Protein AF-A0AA36HS05-F1 (afdb_monomer)

Secondary structure (DSSP, 8-state):
------------------------SS-TT-EEEEEEE--TTS-EEEEEEEETTEEEETTEEEEEEEE-SSSEEEEE-SS-EEEEEE-TTSSEEEETTS-EEEEEPP-------PPPP---------------TTHHHHHHHHHHHHT-HHHHHHHHHTT--TT-EEESHHHHHHTT---SSS--EEEHHHHHHHTT-HHHHHHHHHTT--TTTTTS----

Radius of gyration: 24.95 Å; Cα contacts (8 Å, |Δi|>4): 269; chains: 1; bounding box: 61×45×96 Å

Organism: NCBI:txid2562239

pLDDT: mean 78.88, std 21.94, range [30.92, 97.94]

Mean predicted aligned error: 17.17 Å

Foldseek 3Di:
DDDDDDDDDDPPDPPPPPPPDPPPDDQLQFAWKFKFDPDPVDTDTAIWGDDDQFIDGPNHTAFGWADPDNFKIWTHHPPDIWIWGADPVSQWIAIPVGMIIGGDDDPPPPPDDDDDDDDDDDDDDDDDDDDPPPPLQVQLLVCLLVVPLVSNLVSVVVPDQQQDWHFCVSLCVSVVHDDPDPTDTAGQLVSCVSSVNVSSNVSSVVSPNDPPPRPDPPDD

Structure (mmCIF, N/CA/C/O backbone):
data_AF-A0AA36HS05-F1
#
_entry.id   AF-A0AA36HS05-F1
#
loop_
_atom_site.group_PDB
_atom_site.id
_atom_site.type_symbol
_atom_site.label_atom_id
_atom_site.label_alt_id
_atom_site.label_comp_id
_atom_site.label_asym_id
_atom_site.label_entity_id
_atom_site.label_seq_id
_atom_site.pdbx_PDB_ins_code
_atom_site.Cartn_x
_atom_site.Cartn_y
_atom_site.Cartn_z
_atom_site.occupancy
_atom_site.B_iso_or_equiv
_atom_site.auth_seq_id
_atom_site.auth_comp_id
_atom_site.auth_asym_id
_atom_site.auth_atom_id
_atom_site.pdbx_PDB_model_num
ATOM 1 N N . ME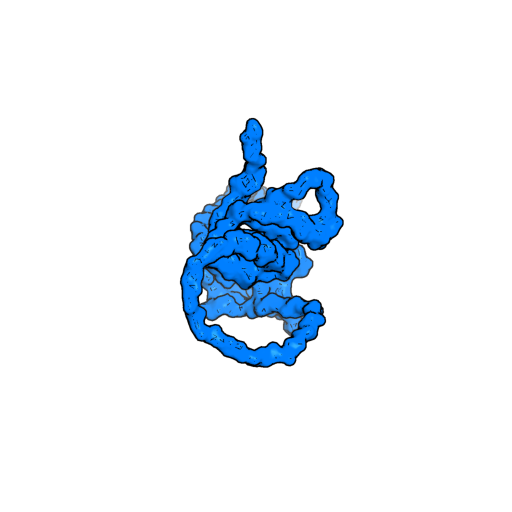T A 1 1 ? 5.712 12.242 -62.036 1.00 44.88 1 MET A N 1
ATOM 2 C CA . MET A 1 1 ? 4.996 12.687 -60.821 1.00 44.88 1 MET A CA 1
ATOM 3 C C . MET A 1 1 ? 5.105 11.574 -59.790 1.00 44.88 1 MET A C 1
ATOM 5 O O . MET A 1 1 ? 4.795 10.449 -60.164 1.00 44.88 1 MET A O 1
ATOM 9 N N . PRO A 1 2 ? 5.603 11.827 -58.569 1.00 46.94 2 PRO A N 1
ATOM 10 C CA . PRO A 1 2 ? 5.677 10.807 -57.524 1.00 46.94 2 PRO A CA 1
ATOM 11 C C . PRO A 1 2 ? 4.296 10.570 -56.894 1.00 46.94 2 PRO A C 1
ATOM 13 O O . PRO A 1 2 ? 3.571 11.522 -56.603 1.00 46.94 2 PRO A O 1
ATOM 16 N N . GLY A 1 3 ? 3.929 9.302 -56.700 1.00 44.25 3 GLY A N 1
ATOM 17 C CA . GLY A 1 3 ? 2.676 8.913 -56.051 1.00 44.25 3 GLY A CA 1
ATOM 18 C C . GLY A 1 3 ? 2.750 9.092 -54.534 1.00 44.25 3 GLY A C 1
ATOM 19 O O . GLY A 1 3 ? 3.654 8.566 -53.889 1.00 44.25 3 GLY A O 1
ATOM 20 N N . ARG A 1 4 ? 1.792 9.831 -53.970 1.00 50.94 4 ARG A N 1
ATOM 21 C CA . ARG A 1 4 ? 1.642 10.040 -52.526 1.00 50.94 4 ARG A CA 1
ATOM 22 C C . ARG A 1 4 ? 0.798 8.907 -51.944 1.00 50.94 4 ARG A C 1
ATOM 24 O O . ARG A 1 4 ? -0.421 8.932 -52.083 1.00 50.94 4 ARG A O 1
ATOM 31 N N . TRP A 1 5 ? 1.434 7.942 -51.287 1.00 47.75 5 TRP A N 1
ATOM 32 C CA . TRP A 1 5 ? 0.719 6.960 -50.473 1.00 47.75 5 TRP A CA 1
ATOM 33 C C . TRP A 1 5 ? 0.286 7.620 -49.163 1.00 47.75 5 TRP A C 1
ATOM 35 O O . TRP A 1 5 ? 1.112 8.167 -48.435 1.00 47.75 5 TRP A O 1
ATOM 45 N N . ILE A 1 6 ? -1.017 7.601 -48.895 1.00 53.03 6 ILE A N 1
ATOM 46 C CA . ILE A 1 6 ? -1.591 7.951 -47.598 1.00 53.03 6 ILE A CA 1
ATOM 47 C C . ILE A 1 6 ? -2.027 6.626 -46.985 1.00 53.03 6 ILE A C 1
ATOM 49 O O . ILE A 1 6 ? -2.975 6.015 -47.472 1.00 53.03 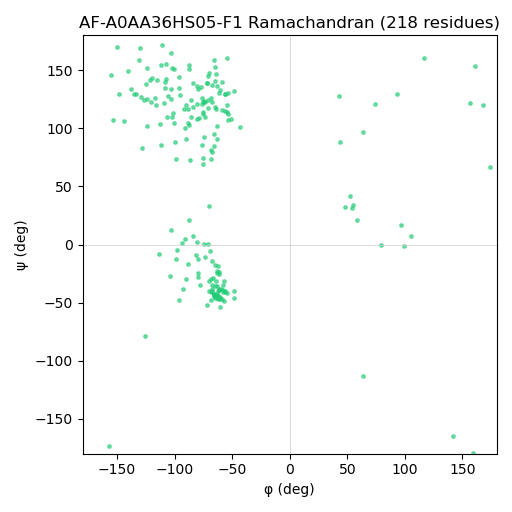6 ILE A O 1
ATOM 53 N N . TYR A 1 7 ? -1.326 6.178 -45.947 1.00 50.94 7 TYR A N 1
ATOM 54 C CA . TYR A 1 7 ? -1.847 5.126 -45.086 1.00 50.94 7 TYR A CA 1
ATOM 55 C C . TYR A 1 7 ? -2.908 5.762 -44.193 1.00 50.94 7 TYR A C 1
ATOM 57 O O . TYR A 1 7 ? -2.601 6.646 -43.395 1.00 50.94 7 TYR A O 1
ATOM 65 N N . ALA A 1 8 ? -4.160 5.353 -44.374 1.00 42.84 8 ALA A N 1
ATOM 66 C CA . ALA A 1 8 ? -5.192 5.584 -43.381 1.00 42.84 8 ALA A CA 1
ATOM 67 C C . ALA A 1 8 ? -5.027 4.503 -42.309 1.00 42.84 8 ALA A C 1
ATOM 69 O O . ALA A 1 8 ? -5.286 3.331 -42.578 1.00 42.84 8 ALA A O 1
ATOM 70 N N . THR A 1 9 ? -4.545 4.883 -41.129 1.00 48.94 9 THR A N 1
ATOM 71 C CA . THR A 1 9 ? -4.649 4.043 -39.935 1.00 48.94 9 THR A CA 1
ATOM 72 C C . THR A 1 9 ? -6.110 4.033 -39.505 1.00 48.94 9 THR A C 1
ATOM 74 O O . THR A 1 9 ? -6.671 5.086 -39.202 1.00 48.94 9 THR A O 1
ATOM 77 N N . ASP A 1 10 ? -6.725 2.856 -39.531 1.00 48.94 10 ASP A N 1
ATOM 78 C CA . ASP A 1 10 ? -8.102 2.651 -39.090 1.00 48.94 10 ASP A CA 1
ATOM 79 C C . ASP A 1 10 ? -8.141 2.640 -37.547 1.00 48.94 10 ASP A C 1
ATOM 81 O O . ASP A 1 10 ? -7.426 1.838 -36.943 1.00 48.94 10 ASP A O 1
ATOM 85 N N . PRO A 1 11 ? -8.890 3.536 -36.875 1.00 53.78 11 PRO A N 1
ATOM 86 C CA . PRO A 1 11 ? -8.907 3.628 -35.416 1.00 53.78 11 PRO A CA 1
ATOM 87 C C . PRO A 1 11 ? -9.947 2.699 -34.758 1.00 53.78 11 PRO A C 1
ATOM 89 O O . PRO A 1 11 ? -10.366 2.963 -33.630 1.00 53.78 11 PRO A O 1
ATOM 92 N N . GLN A 1 12 ? -10.404 1.645 -35.445 1.00 44.72 12 GLN A N 1
ATOM 93 C CA . GLN A 1 12 ? -11.397 0.691 -34.938 1.00 44.72 12 GLN A CA 1
ATOM 94 C C . GLN A 1 12 ? -10.925 -0.764 -35.085 1.00 44.72 12 GLN A C 1
ATOM 96 O O . GLN A 1 12 ? -11.267 -1.416 -36.061 1.00 44.72 12 GLN A O 1
ATOM 101 N N . ASP A 1 13 ? -10.124 -1.239 -34.124 1.00 43.16 13 ASP A N 1
ATOM 102 C CA . ASP A 1 13 ? -10.182 -2.605 -33.550 1.00 43.16 13 ASP A CA 1
ATOM 103 C C . ASP A 1 13 ? -9.012 -2.834 -32.571 1.00 43.16 13 ASP A C 1
ATOM 105 O O . ASP A 1 13 ? -8.115 -3.652 -32.775 1.00 43.16 13 ASP A O 1
ATOM 109 N N . VAL A 1 14 ? -9.039 -2.107 -31.451 1.00 53.09 14 VAL A N 1
ATOM 110 C CA . VAL A 1 14 ? -8.439 -2.595 -30.202 1.00 53.09 14 VAL A CA 1
ATOM 111 C C . VAL A 1 14 ? -9.601 -2.841 -29.252 1.00 53.09 14 VAL A C 1
ATOM 113 O O . VAL A 1 14 ? -9.997 -1.962 -28.488 1.00 53.09 14 VAL A O 1
ATOM 116 N N . GLU A 1 15 ? -10.199 -4.032 -29.342 1.00 45.25 15 GLU A N 1
ATOM 117 C CA . GLU A 1 15 ? -11.118 -4.496 -28.306 1.00 45.25 15 GLU A CA 1
ATOM 118 C C . GLU A 1 15 ? -10.327 -4.641 -27.003 1.00 45.25 15 GLU A C 1
ATOM 120 O O . GLU A 1 15 ? -9.584 -5.604 -26.799 1.00 45.25 15 GLU A O 1
ATOM 125 N N . GLU A 1 16 ? -10.481 -3.654 -26.121 1.00 48.00 16 GLU A N 1
ATOM 126 C CA . GLU A 1 16 ? -9.900 -3.614 -24.783 1.00 48.00 16 GLU A CA 1
ATOM 127 C C . GLU A 1 16 ? -10.570 -4.681 -23.900 1.00 48.00 16 GLU A C 1
ATOM 129 O O . GLU A 1 16 ? -11.414 -4.400 -23.046 1.00 48.00 16 GLU A O 1
ATOM 134 N N . SER A 1 17 ? -10.220 -5.945 -24.161 1.00 45.66 17 SER A N 1
ATOM 135 C CA . SER A 1 17 ? -10.780 -7.137 -23.529 1.00 45.66 17 SER A CA 1
ATOM 136 C C . SER A 1 17 ? -10.362 -7.200 -22.059 1.00 45.66 17 SER A C 1
ATOM 138 O O . SER A 1 17 ? -9.396 -7.856 -21.654 1.00 45.66 17 SER A O 1
ATOM 140 N N . THR A 1 18 ? -11.098 -6.447 -21.248 1.00 42.75 18 THR A N 1
ATOM 141 C CA . THR A 1 18 ? -10.924 -6.291 -19.808 1.00 42.75 18 THR A CA 1
ATOM 142 C C . THR A 1 18 ? -11.447 -7.535 -19.093 1.00 42.75 18 THR A C 1
ATOM 144 O O . THR A 1 18 ? -12.497 -7.543 -18.452 1.00 42.75 18 THR A O 1
ATOM 147 N N . PHE A 1 19 ? -10.672 -8.619 -19.178 1.00 41.59 19 PHE A N 1
ATOM 148 C CA . PHE A 1 19 ? -10.803 -9.764 -18.280 1.00 41.59 19 PHE A CA 1
ATOM 149 C C . PHE A 1 19 ? -10.422 -9.344 -16.855 1.00 41.59 19 PHE A C 1
ATOM 151 O O . PHE A 1 19 ? -9.286 -9.504 -16.412 1.00 41.59 19 PHE A O 1
ATOM 158 N N . VAL A 1 20 ? -11.397 -8.791 -16.132 1.00 42.22 20 VAL A N 1
ATOM 159 C CA . VAL A 1 20 ? -11.288 -8.503 -14.701 1.00 42.22 20 VAL A CA 1
ATOM 160 C C . VAL A 1 20 ? -11.389 -9.825 -13.941 1.00 42.22 20 VAL A C 1
ATOM 162 O O . VAL A 1 20 ? -12.480 -10.301 -13.624 1.00 42.22 20 VAL A O 1
ATOM 165 N N . LEU A 1 21 ? -10.240 -10.444 -13.669 1.00 45.69 21 LEU A N 1
ATOM 166 C CA . LEU A 1 21 ? -10.170 -11.570 -12.741 1.00 45.69 21 LEU A CA 1
ATOM 167 C C . LEU A 1 21 ? -10.528 -11.091 -11.320 1.00 45.69 21 LEU A C 1
ATOM 169 O O . LEU A 1 21 ? -10.137 -9.988 -10.928 1.00 45.69 21 LEU A O 1
ATOM 173 N N . PRO A 1 22 ? -11.273 -11.889 -10.532 1.00 44.56 22 PRO A N 1
ATOM 174 C CA . PRO A 1 22 ? -11.610 -11.522 -9.163 1.00 44.56 22 PRO A CA 1
ATOM 175 C C . PRO A 1 22 ? -10.338 -11.418 -8.315 1.00 44.56 22 PRO A C 1
ATOM 177 O O . PRO A 1 22 ? -9.470 -12.287 -8.385 1.00 44.56 22 PRO A O 1
ATOM 180 N N . ALA A 1 23 ? -10.252 -10.366 -7.496 1.00 44.66 23 ALA A N 1
ATOM 181 C CA . ALA A 1 23 ? -9.111 -10.073 -6.632 1.00 44.66 23 ALA A CA 1
ATOM 182 C C . ALA A 1 23 ? -8.967 -11.112 -5.501 1.00 44.66 23 ALA A C 1
ATOM 184 O O . ALA A 1 23 ? -9.386 -10.895 -4.364 1.00 44.66 23 ALA A O 1
ATOM 185 N N . ALA A 1 24 ? -8.388 -12.264 -5.830 1.00 41.22 24 ALA A N 1
ATOM 186 C CA . ALA A 1 24 ? -8.064 -13.315 -4.886 1.00 41.22 24 ALA A CA 1
ATOM 187 C C . ALA A 1 24 ? -6.665 -13.082 -4.296 1.00 41.22 24 ALA A C 1
ATOM 189 O O . ALA A 1 24 ? -5.672 -13.173 -5.008 1.00 41.22 24 ALA A O 1
ATOM 190 N N . SER A 1 25 ? -6.623 -12.861 -2.979 1.00 42.81 25 SER A N 1
ATOM 191 C CA . SER A 1 25 ? -5.450 -13.059 -2.113 1.00 42.81 25 SER A CA 1
ATOM 192 C C . SER A 1 25 ? -4.218 -12.178 -2.382 1.00 42.81 25 SER A C 1
ATOM 194 O O . SER A 1 25 ? -3.358 -12.542 -3.170 1.00 42.81 25 SER A O 1
ATOM 196 N N . GLY A 1 26 ? -4.094 -11.079 -1.620 1.00 51.34 26 GLY A N 1
ATOM 197 C CA . GLY A 1 26 ? -2.825 -10.402 -1.283 1.00 51.34 26 GLY A CA 1
ATOM 198 C C . GLY A 1 26 ? -1.813 -10.223 -2.421 1.00 51.34 26 GLY A C 1
ATOM 199 O O . GLY A 1 26 ? -0.926 -11.054 -2.579 1.00 51.34 26 GLY A O 1
ATOM 200 N N . LEU A 1 27 ? -1.928 -9.112 -3.157 1.00 57.66 27 LEU A N 1
ATOM 201 C CA . LEU A 1 27 ? -1.130 -8.754 -4.341 1.00 57.66 27 LEU A CA 1
ATOM 202 C C . LEU A 1 27 ? 0.378 -9.045 -4.172 1.00 57.66 27 LEU A C 1
ATOM 204 O O . LEU A 1 27 ? 1.111 -8.268 -3.564 1.00 57.66 27 LEU A O 1
ATOM 208 N N . THR A 1 28 ? 0.848 -10.152 -4.757 1.00 83.88 28 THR A N 1
ATOM 209 C CA . THR A 1 28 ? 2.225 -10.673 -4.620 1.00 83.88 28 THR A CA 1
ATOM 210 C C . THR A 1 28 ? 3.303 -9.742 -5.179 1.00 83.88 28 THR A C 1
ATOM 212 O O . THR A 1 28 ? 4.459 -9.803 -4.754 1.00 83.88 28 THR A O 1
ATOM 215 N N . PHE A 1 29 ? 2.923 -8.857 -6.101 1.00 93.06 29 PHE A N 1
ATOM 216 C CA . PHE A 1 29 ? 3.802 -7.885 -6.747 1.00 93.06 29 PHE A CA 1
ATOM 217 C C . PHE A 1 29 ? 3.913 -6.551 -5.987 1.00 93.06 29 PHE A C 1
ATOM 219 O O . PHE A 1 29 ? 4.867 -5.813 -6.217 1.00 93.06 29 PHE A O 1
ATOM 226 N N . ASP A 1 30 ? 3.005 -6.233 -5.056 1.00 93.94 30 ASP A N 1
ATOM 227 C CA . ASP A 1 30 ? 3.022 -4.941 -4.352 1.00 93.94 30 ASP A CA 1
ATOM 228 C C . ASP A 1 30 ? 4.247 -4.812 -3.430 1.00 93.94 30 ASP A C 1
ATOM 230 O O . ASP A 1 30 ? 4.615 -5.747 -2.707 1.00 93.94 30 ASP A O 1
ATOM 234 N N . GLY A 1 31 ? 4.885 -3.638 -3.431 1.00 94.00 31 GLY A N 1
ATOM 235 C CA . GLY A 1 31 ? 6.037 -3.334 -2.578 1.00 94.00 31 GLY A CA 1
ATOM 236 C C . GLY A 1 31 ? 7.119 -2.489 -3.246 1.00 94.00 31 GLY A C 1
ATOM 237 O O . GLY A 1 31 ? 6.898 -1.868 -4.284 1.00 94.00 31 GLY A O 1
ATOM 238 N N . PHE A 1 32 ? 8.291 -2.469 -2.610 1.00 94.62 32 PHE A N 1
ATOM 239 C CA . PHE A 1 32 ? 9.489 -1.771 -3.070 1.00 94.62 32 PHE A CA 1
ATOM 240 C C . PHE A 1 32 ? 10.398 -2.749 -3.811 1.00 94.62 32 PHE A C 1
ATOM 242 O O . PHE A 1 32 ? 10.628 -3.867 -3.342 1.00 94.62 32 PHE A O 1
ATOM 249 N N . TRP A 1 33 ? 10.914 -2.317 -4.956 1.00 95.94 33 TRP A N 1
ATOM 250 C CA . TRP A 1 33 ? 11.729 -3.129 -5.849 1.00 95.94 33 TRP A CA 1
ATOM 251 C C . TRP A 1 33 ? 12.942 -2.324 -6.307 1.00 95.94 33 TRP A C 1
ATOM 253 O O . TRP A 1 33 ? 12.802 -1.188 -6.747 1.00 95.94 33 TRP A O 1
ATOM 263 N N . GLU A 1 34 ? 14.134 -2.896 -6.193 1.00 95.00 34 GLU A N 1
ATOM 264 C CA . GLU A 1 34 ? 15.364 -2.358 -6.765 1.00 95.00 34 GLU A CA 1
ATOM 265 C C . GLU A 1 34 ? 15.511 -2.899 -8.189 1.00 95.00 34 GLU A C 1
ATOM 267 O O . GLU A 1 34 ? 15.806 -4.077 -8.391 1.00 95.00 34 GLU A O 1
ATOM 272 N N . ALA A 1 35 ? 15.232 -2.043 -9.169 1.00 92.81 35 ALA A N 1
ATOM 273 C CA . ALA A 1 35 ? 15.345 -2.329 -10.589 1.00 92.81 35 ALA A CA 1
ATOM 274 C C . ALA A 1 35 ? 16.803 -2.192 -11.044 1.00 92.81 35 ALA A C 1
ATOM 276 O O . ALA A 1 35 ? 17.414 -1.126 -10.915 1.00 92.81 35 ALA A O 1
ATOM 277 N N . THR A 1 36 ? 17.353 -3.279 -11.585 1.00 86.94 36 THR A N 1
ATOM 278 C CA . THR A 1 36 ? 18.746 -3.365 -12.038 1.00 86.94 36 THR A CA 1
ATOM 279 C C . THR A 1 36 ? 18.885 -2.869 -13.477 1.00 86.94 36 THR A C 1
ATOM 281 O O . THR A 1 36 ? 19.117 -3.667 -14.378 1.00 86.94 36 THR A O 1
ATOM 284 N N . MET A 1 37 ? 18.782 -1.558 -13.704 1.00 71.81 37 MET A N 1
ATOM 285 C CA . MET A 1 37 ? 19.001 -1.007 -15.047 1.00 71.81 37 MET A CA 1
ATOM 286 C C . MET A 1 37 ? 20.476 -1.135 -15.455 1.00 71.81 37 MET A C 1
ATOM 288 O O . MET A 1 37 ? 21.383 -0.660 -14.761 1.00 71.81 37 MET A O 1
ATOM 292 N N . ALA A 1 38 ? 20.729 -1.750 -16.611 1.00 58.09 38 ALA A N 1
ATOM 293 C CA . ALA A 1 38 ? 22.069 -1.930 -17.168 1.00 58.09 38 ALA A CA 1
ATOM 294 C C . ALA A 1 38 ? 22.641 -0.630 -17.783 1.00 58.09 38 ALA A C 1
ATOM 296 O O . ALA A 1 38 ? 22.813 -0.505 -18.997 1.00 58.09 38 ALA A O 1
ATOM 297 N N . THR A 1 39 ? 22.966 0.358 -16.946 1.00 58.59 39 THR A N 1
ATOM 298 C CA . THR A 1 39 ? 23.618 1.605 -17.377 1.00 58.59 39 THR A CA 1
ATOM 299 C C . THR A 1 39 ? 25.085 1.399 -17.774 1.00 58.59 39 THR A C 1
ATOM 301 O O . THR A 1 39 ? 25.844 0.699 -17.103 1.00 58.59 39 THR A O 1
ATOM 304 N N . ALA A 1 40 ? 25.507 2.054 -18.863 1.00 57.97 40 ALA A N 1
ATOM 305 C CA . ALA A 1 40 ? 26.822 1.860 -19.491 1.00 57.97 40 ALA A CA 1
ATOM 306 C C . ALA A 1 40 ? 28.033 2.191 -18.589 1.00 57.97 40 ALA A C 1
ATOM 308 O O . ALA A 1 40 ? 29.119 1.656 -18.809 1.00 57.97 40 ALA A O 1
ATOM 309 N N . ASP A 1 41 ? 27.838 3.035 -17.572 1.00 61.62 41 ASP A N 1
ATOM 310 C CA . ASP A 1 41 ? 28.878 3.472 -16.629 1.00 61.62 41 ASP A CA 1
ATOM 311 C C . ASP A 1 41 ? 28.982 2.582 -15.369 1.00 61.62 41 ASP A C 1
ATOM 313 O O . ASP A 1 41 ? 29.761 2.867 -14.458 1.00 61.62 41 ASP A O 1
ATOM 317 N N . GLY A 1 42 ? 28.212 1.489 -15.315 1.00 56.94 42 GLY A N 1
ATOM 318 C CA . GLY A 1 42 ? 28.078 0.604 -14.157 1.00 56.94 42 GLY A CA 1
ATOM 319 C C . GLY A 1 42 ? 26.652 0.589 -13.609 1.00 56.94 42 GLY A C 1
ATOM 320 O O . GLY A 1 42 ? 25.852 1.480 -13.888 1.00 56.94 42 GLY A O 1
ATOM 321 N N . THR A 1 43 ? 26.322 -0.450 -12.844 1.00 60.62 43 THR A N 1
ATOM 322 C CA . THR A 1 43 ? 24.958 -0.728 -12.380 1.00 60.62 43 THR A CA 1
ATOM 323 C C . THR A 1 43 ? 24.515 0.244 -11.283 1.00 60.62 43 THR A C 1
ATOM 325 O O . THR A 1 43 ? 24.983 0.155 -10.147 1.00 60.62 43 THR A O 1
ATOM 328 N N . CYS A 1 44 ? 23.576 1.136 -11.597 1.00 68.62 44 CYS A N 1
ATOM 329 C CA . CYS A 1 44 ? 22.824 1.892 -10.596 1.00 68.62 44 CYS A CA 1
ATOM 330 C C . CYS A 1 44 ? 21.449 1.245 -10.404 1.00 68.62 44 CYS A C 1
ATOM 332 O O . CYS A 1 44 ? 20.563 1.420 -11.236 1.00 68.62 44 CYS A O 1
ATOM 334 N N . GLY A 1 45 ? 21.266 0.528 -9.292 1.00 81.31 45 GLY A N 1
ATOM 335 C CA . GLY A 1 45 ? 19.939 0.093 -8.860 1.00 81.31 45 GLY A CA 1
ATOM 336 C C . GLY A 1 45 ? 19.053 1.307 -8.577 1.00 81.31 45 GLY A C 1
ATOM 337 O O . GLY A 1 45 ? 19.472 2.235 -7.878 1.00 81.31 45 GLY A O 1
ATOM 338 N N . THR A 1 46 ? 17.838 1.326 -9.126 1.00 90.88 46 THR A N 1
ATOM 339 C CA . THR A 1 46 ? 16.842 2.363 -8.820 1.00 90.88 46 THR A CA 1
ATOM 340 C C . THR A 1 46 ? 15.633 1.761 -8.120 1.00 90.88 46 THR A C 1
ATOM 342 O O . THR A 1 46 ? 15.222 0.648 -8.435 1.00 90.88 46 THR A O 1
ATOM 345 N N . VAL A 1 47 ? 15.063 2.468 -7.142 1.00 93.12 47 VAL A N 1
ATOM 346 C CA . VAL A 1 47 ? 13.930 1.948 -6.366 1.00 93.12 47 VAL A CA 1
ATOM 347 C C . VAL A 1 47 ? 12.619 2.370 -7.018 1.00 93.12 47 VAL A C 1
ATOM 349 O O . VAL A 1 47 ? 12.292 3.557 -7.072 1.00 93.12 47 VAL A O 1
ATOM 352 N N . VAL A 1 48 ? 11.851 1.383 -7.467 1.00 95.19 48 VAL A N 1
ATOM 353 C CA . VAL A 1 48 ? 10.478 1.532 -7.956 1.00 95.19 48 VAL A CA 1
ATOM 354 C C . VAL A 1 48 ? 9.488 0.958 -6.942 1.00 95.19 48 VAL A C 1
ATOM 356 O O . VAL A 1 48 ? 9.824 0.098 -6.123 1.00 95.19 48 VAL A O 1
ATOM 359 N N . ILE A 1 49 ? 8.252 1.452 -6.971 1.00 95.31 49 ILE A N 1
ATOM 360 C CA . ILE A 1 49 ? 7.178 1.017 -6.073 1.00 95.31 49 ILE A CA 1
ATOM 361 C C . ILE A 1 49 ? 6.032 0.473 -6.918 1.00 95.31 49 ILE A C 1
ATOM 363 O O . ILE A 1 49 ? 5.481 1.190 -7.751 1.00 95.31 49 ILE A O 1
ATOM 367 N N . ILE A 1 50 ? 5.643 -0.775 -6.675 1.00 96.00 50 ILE A N 1
ATOM 368 C CA . ILE A 1 50 ? 4.441 -1.374 -7.258 1.00 96.00 50 ILE A CA 1
ATOM 369 C C . ILE A 1 50 ? 3.300 -1.230 -6.250 1.00 96.00 50 ILE A C 1
ATOM 371 O O . ILE A 1 50 ? 3.450 -1.592 -5.080 1.00 96.00 50 ILE A O 1
ATOM 375 N N . SER A 1 51 ? 2.166 -0.689 -6.700 1.00 93.44 51 SER A N 1
ATOM 376 C CA . SER A 1 51 ? 0.940 -0.610 -5.905 1.00 93.44 51 SER A CA 1
ATOM 377 C C . SER A 1 51 ? -0.293 -0.812 -6.790 1.00 93.44 51 SER A C 1
ATOM 379 O O . SER A 1 51 ? -0.677 0.056 -7.586 1.00 93.44 51 SER A O 1
ATOM 381 N N . GLY A 1 52 ? -0.912 -1.986 -6.662 1.00 91.50 52 GLY A N 1
ATOM 382 C CA . GLY A 1 52 ? -2.040 -2.419 -7.474 1.00 91.50 52 GLY A CA 1
ATOM 383 C C . GLY A 1 52 ? -1.660 -2.563 -8.947 1.00 91.50 52 GLY A C 1
ATOM 384 O O . GLY A 1 52 ? -0.891 -3.437 -9.328 1.00 91.50 52 GLY A O 1
ATOM 385 N N . GLN A 1 53 ? -2.232 -1.700 -9.789 1.00 94.81 53 GLN A N 1
ATOM 386 C CA . GLN A 1 53 ? -2.005 -1.682 -11.241 1.00 94.81 53 GLN A CA 1
ATOM 387 C C . GLN A 1 53 ? -1.054 -0.561 -11.693 1.0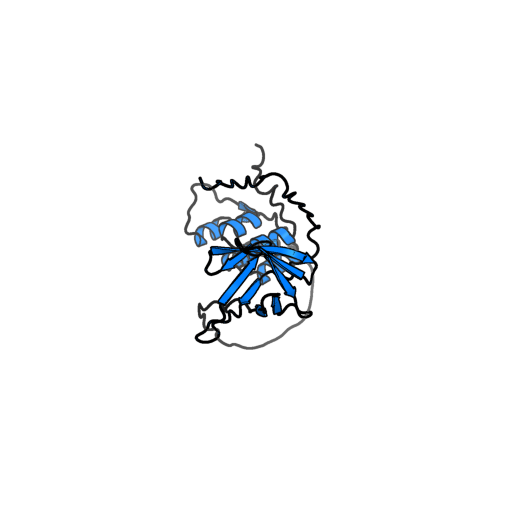0 94.81 53 GLN A C 1
ATOM 389 O O . GLN A 1 53 ? -0.989 -0.248 -12.881 1.00 94.81 53 GLN A O 1
ATOM 394 N N . ASN A 1 54 ? -0.343 0.088 -10.765 1.00 95.88 54 ASN A N 1
ATOM 395 C CA . ASN A 1 54 ? 0.538 1.216 -11.066 1.00 95.88 54 ASN A CA 1
ATOM 396 C C . ASN A 1 54 ? 1.953 0.956 -10.554 1.00 95.88 54 ASN A C 1
ATOM 398 O O . ASN A 1 54 ? 2.136 0.501 -9.422 1.00 95.88 54 ASN A O 1
ATOM 402 N N . VAL A 1 55 ? 2.938 1.324 -11.371 1.00 96.25 55 VAL A N 1
ATOM 403 C CA . VAL A 1 55 ? 4.352 1.363 -10.990 1.00 96.25 55 VAL A CA 1
ATOM 404 C C . VAL A 1 55 ? 4.782 2.820 -10.869 1.00 96.25 55 VAL A C 1
ATOM 406 O O . VAL A 1 55 ? 4.454 3.644 -11.726 1.00 96.25 55 VAL A O 1
ATOM 409 N N . TRP A 1 56 ? 5.502 3.139 -9.799 1.00 95.62 56 TRP A N 1
ATOM 410 C CA . TRP A 1 56 ? 5.932 4.489 -9.449 1.00 95.62 56 TRP A CA 1
ATOM 411 C C . TRP A 1 56 ? 7.453 4.568 -9.352 1.00 95.62 56 TRP A C 1
ATOM 413 O O . TRP A 1 56 ? 8.093 3.669 -8.807 1.00 95.62 56 TRP A O 1
ATOM 423 N N . HIS A 1 57 ? 8.012 5.679 -9.820 1.00 94.00 57 HIS A N 1
ATOM 424 C CA . HIS A 1 57 ? 9.434 6.010 -9.749 1.00 94.00 57 HIS A CA 1
ATOM 425 C C . HIS A 1 57 ? 9.569 7.490 -9.378 1.00 94.00 57 HIS A C 1
ATOM 427 O O . HIS A 1 57 ? 8.814 8.322 -9.877 1.00 94.00 57 HIS A O 1
ATOM 433 N N . GLU A 1 58 ? 10.441 7.812 -8.418 1.00 90.69 58 GLU A N 1
ATOM 434 C CA . GLU A 1 58 ? 10.659 9.185 -7.909 1.00 90.69 58 GLU A CA 1
ATOM 435 C C . GLU A 1 58 ? 9.367 9.970 -7.556 1.00 90.69 58 GLU A C 1
ATOM 437 O O . GLU A 1 58 ? 9.284 11.190 -7.681 1.00 90.69 58 GLU A O 1
ATOM 442 N N . GLY A 1 59 ? 8.326 9.264 -7.093 1.00 87.62 59 GLY A N 1
ATOM 443 C CA . GLY A 1 59 ? 7.027 9.849 -6.730 1.00 87.62 59 GLY A CA 1
ATOM 444 C C . GLY A 1 59 ? 6.090 10.156 -7.908 1.00 87.62 59 GLY A C 1
ATOM 445 O O . GLY A 1 59 ? 4.967 10.602 -7.683 1.00 87.62 59 GLY A O 1
ATOM 446 N N . SER A 1 60 ? 6.509 9.878 -9.143 1.00 92.12 60 SER A N 1
ATOM 447 C CA . SER A 1 60 ? 5.680 9.959 -10.351 1.00 92.12 60 SER A CA 1
ATOM 448 C C . SER A 1 60 ? 5.232 8.566 -10.798 1.00 92.12 60 SER A C 1
ATOM 450 O O . SER A 1 60 ? 5.906 7.568 -10.537 1.00 92.12 60 SER A O 1
ATOM 452 N N . ARG A 1 61 ? 4.080 8.468 -11.474 1.00 93.62 61 ARG A N 1
ATOM 453 C CA . ARG A 1 61 ? 3.663 7.212 -12.113 1.00 93.62 61 ARG A CA 1
ATOM 454 C C . ARG A 1 61 ? 4.563 6.972 -13.324 1.00 93.62 61 ARG A C 1
ATOM 456 O O . ARG A 1 61 ? 4.633 7.829 -14.198 1.00 93.62 61 ARG A O 1
ATOM 463 N N . PHE A 1 62 ? 5.214 5.817 -13.351 1.00 92.50 62 PHE A N 1
ATOM 464 C CA . PHE A 1 62 ? 6.137 5.393 -14.401 1.00 92.50 62 PHE A CA 1
ATOM 465 C C . PHE A 1 62 ? 5.443 4.508 -15.444 1.00 92.50 62 PHE A C 1
ATOM 467 O O . PHE A 1 62 ? 5.564 4.759 -16.635 1.00 92.50 62 PHE A O 1
ATOM 474 N N . ALA A 1 63 ? 4.675 3.508 -14.999 1.00 96.56 63 ALA A N 1
ATOM 475 C CA . ALA A 1 63 ? 4.055 2.519 -15.882 1.00 96.56 63 ALA A CA 1
ATOM 476 C C . ALA A 1 63 ? 2.726 1.983 -15.319 1.00 96.56 63 ALA A C 1
ATOM 478 O O . ALA A 1 63 ? 2.354 2.236 -14.163 1.00 96.56 63 ALA A O 1
ATOM 479 N N . GLY A 1 64 ? 1.985 1.242 -16.144 1.00 96.62 64 GLY A N 1
ATOM 480 C CA . GLY A 1 64 ? 0.926 0.338 -15.691 1.00 96.62 64 GLY A CA 1
ATOM 481 C C . GLY A 1 64 ? 1.476 -1.052 -15.355 1.00 96.62 64 GLY A C 1
ATOM 482 O O . GLY A 1 64 ? 2.492 -1.466 -15.903 1.00 96.62 64 GLY A O 1
ATOM 483 N N . LEU A 1 65 ? 0.791 -1.792 -14.483 1.00 96.81 65 LEU A N 1
ATOM 484 C CA . LEU A 1 65 ? 1.066 -3.208 -14.234 1.00 96.81 65 LEU A CA 1
ATOM 485 C C . LEU A 1 65 ? -0.208 -4.039 -14.404 1.00 96.81 65 LEU A C 1
ATOM 487 O O . LEU A 1 65 ? -1.217 -3.806 -13.735 1.00 96.81 65 LEU A O 1
ATOM 491 N N . LYS A 1 66 ? -0.146 -5.051 -15.270 1.00 95.75 66 LYS A N 1
ATOM 492 C CA . LYS A 1 66 ? -1.222 -6.017 -15.499 1.00 95.75 66 LYS A CA 1
ATOM 493 C C . LYS A 1 66 ? -0.793 -7.395 -15.009 1.00 95.75 66 LYS A C 1
ATOM 495 O O . LYS A 1 66 ? -0.013 -8.087 -15.657 1.00 95.75 66 LYS A O 1
ATOM 500 N N . VAL A 1 67 ? -1.315 -7.804 -13.858 1.00 94.62 67 VAL A N 1
ATOM 501 C CA . VAL A 1 67 ? -1.104 -9.153 -13.314 1.00 94.62 67 VAL A CA 1
ATOM 502 C C . VAL A 1 67 ? -1.929 -10.154 -14.131 1.00 94.62 67 VAL A C 1
ATOM 504 O O . VAL A 1 67 ? -3.143 -9.996 -14.255 1.00 94.62 67 VAL A O 1
ATOM 507 N N . LEU A 1 68 ? -1.275 -11.165 -14.710 1.00 94.31 68 LEU A N 1
ATOM 508 C CA . LEU A 1 68 ? -1.926 -12.221 -15.498 1.00 94.31 68 LEU A CA 1
ATOM 509 C C . LEU A 1 68 ? -2.273 -13.436 -14.630 1.00 94.31 68 LEU A C 1
ATOM 511 O O . LEU A 1 68 ? -3.312 -14.064 -14.821 1.00 94.31 68 LEU A O 1
ATOM 515 N N . ASN A 1 69 ? -1.390 -13.776 -13.690 1.00 92.31 69 ASN A N 1
ATOM 516 C CA . ASN A 1 69 ? -1.559 -14.832 -12.694 1.00 92.31 69 ASN A CA 1
ATOM 517 C C . ASN A 1 69 ? -0.632 -14.547 -11.486 1.00 92.31 69 ASN A C 1
ATOM 519 O O . ASN A 1 69 ? -0.001 -13.496 -11.429 1.00 92.31 69 ASN A O 1
ATOM 523 N N . VAL A 1 70 ? -0.542 -15.466 -10.519 1.00 91.50 70 VAL A N 1
ATOM 524 C CA . VAL A 1 70 ? 0.252 -15.286 -9.282 1.00 91.50 70 VAL A CA 1
ATOM 525 C C . VAL A 1 70 ? 1.768 -15.132 -9.494 1.00 91.50 70 VAL A C 1
ATOM 527 O O . VAL A 1 70 ? 2.423 -14.516 -8.657 1.00 91.50 70 VAL A O 1
ATOM 530 N N . GLU A 1 71 ? 2.300 -15.652 -10.602 1.00 94.75 71 GLU A N 1
ATOM 531 C CA . GLU A 1 71 ? 3.726 -15.696 -10.958 1.00 94.75 71 GLU A CA 1
ATOM 532 C C . GLU A 1 71 ? 4.068 -14.834 -12.190 1.00 94.75 71 GLU A C 1
ATOM 534 O O . GLU A 1 71 ? 5.238 -14.673 -12.518 1.00 94.75 71 GLU A O 1
ATOM 539 N N . THR A 1 72 ? 3.086 -14.276 -12.908 1.00 95.81 72 THR A N 1
ATOM 540 C CA . THR A 1 72 ? 3.321 -13.541 -14.167 1.00 95.81 72 THR A CA 1
ATOM 541 C C . THR A 1 72 ? 2.576 -12.212 -14.218 1.00 95.81 72 THR A C 1
ATOM 543 O O . THR A 1 72 ? 1.351 -12.159 -14.059 1.00 95.81 72 THR A O 1
ATOM 546 N N . CYS A 1 73 ? 3.299 -11.146 -14.551 1.00 96.94 73 CYS A N 1
ATOM 547 C CA . CYS A 1 73 ? 2.769 -9.805 -14.785 1.00 96.94 73 CYS A CA 1
ATOM 548 C C . CYS A 1 73 ? 3.275 -9.226 -16.119 1.00 96.94 73 CYS A C 1
ATOM 550 O O . CYS A 1 73 ? 4.154 -9.791 -16.766 1.00 96.94 73 CYS A O 1
ATOM 552 N N . VAL A 1 74 ? 2.691 -8.111 -16.552 1.00 97.69 74 VAL A N 1
ATOM 553 C CA . VAL A 1 74 ? 3.145 -7.313 -17.700 1.00 97.69 74 VAL A CA 1
ATOM 554 C C . VAL A 1 74 ? 3.260 -5.860 -17.258 1.00 97.69 74 VAL A C 1
ATOM 556 O O . VAL A 1 74 ? 2.305 -5.312 -16.699 1.00 97.69 74 VAL A O 1
ATOM 559 N N . LEU A 1 75 ? 4.423 -5.263 -17.495 1.00 97.25 75 LEU A N 1
ATOM 560 C CA . LEU A 1 75 ? 4.695 -3.841 -17.357 1.00 97.25 75 LEU A CA 1
ATOM 561 C C . LEU A 1 75 ? 4.262 -3.153 -18.652 1.00 97.25 75 LEU A C 1
ATOM 563 O O . LEU A 1 75 ? 4.776 -3.478 -19.717 1.00 97.25 75 LEU A O 1
ATOM 567 N N . ILE A 1 76 ? 3.300 -2.241 -18.547 1.00 97.25 76 ILE A N 1
ATOM 568 C CA . ILE A 1 76 ? 2.717 -1.515 -19.679 1.00 97.25 76 ILE A CA 1
ATOM 569 C C . ILE A 1 76 ? 3.331 -0.118 -19.697 1.00 97.25 76 ILE A C 1
ATOM 571 O O . ILE A 1 76 ? 3.043 0.691 -18.803 1.00 97.25 76 ILE A O 1
ATOM 575 N N . MET A 1 77 ? 4.177 0.147 -20.691 1.00 95.06 77 MET A N 1
ATOM 576 C CA . MET A 1 77 ? 4.791 1.451 -20.961 1.00 95.06 77 MET A CA 1
ATOM 577 C C . MET A 1 77 ? 4.220 2.039 -22.262 1.00 95.06 77 MET A C 1
ATOM 579 O O . MET A 1 77 ? 3.474 1.370 -22.973 1.00 95.06 77 MET A O 1
ATOM 583 N N . ASP A 1 78 ? 4.543 3.295 -22.580 1.00 92.56 78 ASP A N 1
ATOM 584 C CA . ASP A 1 78 ? 3.980 3.968 -23.764 1.00 92.56 78 ASP A CA 1
ATOM 585 C C . ASP A 1 78 ? 4.480 3.372 -25.100 1.00 92.56 78 ASP A C 1
ATOM 587 O O . ASP A 1 78 ? 3.752 3.405 -26.093 1.00 92.56 78 ASP A O 1
ATOM 591 N N . ASP A 1 79 ? 5.701 2.818 -25.121 1.00 93.44 79 ASP A N 1
ATOM 592 C CA . ASP A 1 79 ? 6.355 2.284 -26.328 1.00 93.44 79 ASP A CA 1
ATOM 593 C C . ASP A 1 79 ? 6.365 0.738 -26.411 1.00 93.44 79 ASP A C 1
ATOM 595 O O . ASP A 1 79 ? 6.413 0.192 -27.515 1.00 93.44 79 ASP A O 1
ATOM 599 N N . GLU A 1 80 ? 6.333 0.021 -25.277 1.00 95.19 80 GLU A N 1
ATOM 600 C CA . GLU A 1 80 ? 6.474 -1.445 -25.219 1.00 95.19 80 GLU A CA 1
ATOM 601 C C . GLU A 1 80 ? 5.816 -2.070 -23.968 1.00 95.19 80 GLU A C 1
ATOM 603 O O . GLU A 1 80 ? 5.837 -1.494 -22.877 1.00 95.19 80 GLU A O 1
ATOM 608 N N . ASP A 1 81 ? 5.267 -3.279 -24.131 1.00 96.81 81 ASP A N 1
ATOM 609 C CA . ASP A 1 81 ? 4.745 -4.133 -23.056 1.00 96.81 81 ASP A CA 1
ATOM 610 C C . ASP A 1 81 ? 5.777 -5.228 -22.728 1.00 96.81 81 ASP A C 1
ATOM 612 O O . ASP A 1 81 ? 5.986 -6.139 -23.532 1.00 96.81 81 ASP A O 1
ATOM 616 N N . VAL A 1 82 ? 6.379 -5.197 -21.534 1.00 97.31 82 VAL A N 1
ATOM 617 C CA . VAL A 1 82 ? 7.397 -6.181 -21.111 1.00 97.31 82 VAL A CA 1
ATOM 618 C C . VAL A 1 82 ? 6.801 -7.147 -20.087 1.00 97.31 82 VAL A C 1
ATOM 620 O O . VAL A 1 82 ? 6.221 -6.732 -19.082 1.00 97.31 82 VAL A O 1
ATOM 623 N N . ARG A 1 83 ? 6.920 -8.462 -20.311 1.00 97.94 83 ARG A N 1
ATOM 624 C CA . ARG A 1 83 ? 6.445 -9.474 -19.351 1.00 97.94 83 ARG A CA 1
ATOM 625 C C . ARG A 1 83 ? 7.491 -9.735 -18.266 1.00 97.94 83 ARG A C 1
ATOM 627 O O . ARG A 1 83 ? 8.676 -9.850 -18.563 1.00 97.94 83 ARG A O 1
ATOM 634 N N . GLY A 1 84 ? 7.022 -9.865 -17.027 1.00 97.50 84 GLY A N 1
ATOM 635 C CA . GLY A 1 84 ? 7.821 -10.198 -15.852 1.00 97.50 84 GLY A CA 1
ATOM 636 C C . GLY A 1 84 ? 7.365 -11.499 -15.197 1.00 97.50 84 GLY A C 1
ATOM 637 O O . GLY A 1 84 ? 6.164 -11.792 -15.126 1.00 97.50 84 GLY A O 1
ATOM 638 N N . TYR A 1 85 ? 8.331 -12.263 -14.696 1.00 97.25 85 TYR A N 1
ATOM 639 C CA . TYR A 1 85 ? 8.140 -13.538 -14.010 1.00 97.25 85 TYR A CA 1
ATOM 640 C C . TYR A 1 85 ? 8.615 -13.420 -12.559 1.00 97.25 85 TYR A C 1
ATOM 642 O O . TYR A 1 85 ? 9.775 -13.106 -12.300 1.00 97.25 85 TYR A O 1
ATOM 650 N N . LEU A 1 86 ? 7.712 -13.652 -11.608 1.00 96.44 86 LEU A N 1
ATOM 651 C CA . LEU A 1 86 ? 7.998 -13.615 -10.176 1.00 96.44 86 LEU A CA 1
ATOM 652 C C . LEU A 1 86 ? 8.679 -14.918 -9.740 1.00 96.44 86 LEU A C 1
ATOM 654 O O . LEU A 1 86 ? 8.216 -16.014 -10.060 1.00 96.44 86 LEU A O 1
ATOM 658 N N . SER A 1 87 ? 9.751 -14.806 -8.962 1.00 95.88 87 SER A N 1
ATOM 659 C CA . SER A 1 87 ? 10.428 -15.950 -8.357 1.00 95.88 87 SER A CA 1
ATOM 660 C C . SER A 1 87 ? 9.535 -16.674 -7.338 1.00 95.88 87 SER A C 1
ATOM 662 O O . SER A 1 87 ? 8.685 -16.074 -6.678 1.00 95.88 87 SER A O 1
ATOM 664 N N . ALA A 1 88 ? 9.764 -17.976 -7.141 1.00 91.25 88 ALA A N 1
ATOM 665 C CA . ALA A 1 88 ? 8.963 -18.805 -6.230 1.00 91.25 88 ALA A CA 1
ATOM 666 C C . ALA A 1 88 ? 9.028 -18.376 -4.743 1.00 91.25 88 ALA A C 1
ATOM 668 O O . ALA A 1 88 ? 8.169 -18.758 -3.951 1.00 91.25 88 ALA A O 1
ATOM 669 N N . ASP A 1 89 ? 10.033 -17.586 -4.353 1.00 91.06 89 ASP A N 1
ATOM 670 C CA . ASP A 1 89 ? 10.171 -16.971 -3.025 1.00 91.06 89 ASP A CA 1
ATOM 671 C C . ASP A 1 89 ? 9.589 -15.541 -2.943 1.00 91.06 89 ASP A C 1
ATOM 673 O O . ASP A 1 89 ? 9.638 -14.909 -1.885 1.00 91.06 89 ASP A O 1
ATOM 677 N N . CYS A 1 90 ? 9.019 -15.034 -4.043 1.00 92.06 90 CYS A N 1
ATOM 678 C CA . CYS A 1 90 ? 8.465 -13.685 -4.202 1.00 92.06 90 CYS A CA 1
ATOM 679 C C . CYS A 1 90 ? 9.469 -12.537 -3.948 1.00 92.06 90 CYS A C 1
ATOM 681 O O . CYS A 1 90 ? 9.047 -11.411 -3.652 1.00 92.06 90 CYS A O 1
ATOM 683 N N . GLN A 1 91 ? 10.779 -12.810 -4.041 1.00 94.81 91 GLN A N 1
ATOM 684 C CA . GLN A 1 91 ? 11.845 -11.826 -3.804 1.00 94.81 91 GLN A CA 1
ATOM 685 C C . GLN A 1 91 ? 12.436 -11.207 -5.078 1.00 94.81 91 GLN A C 1
ATOM 687 O O . GLN 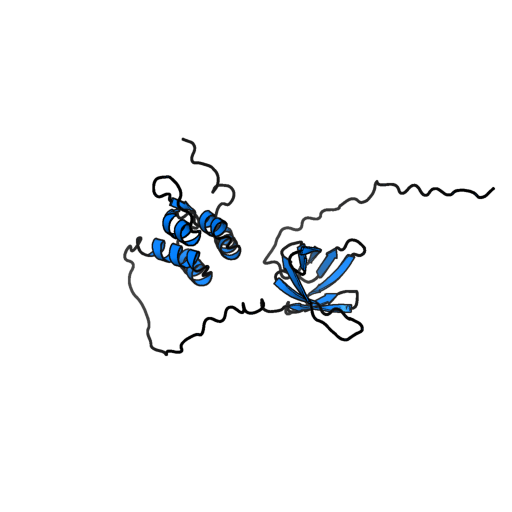A 1 91 ? 13.142 -10.208 -4.971 1.00 94.81 91 GLN A O 1
ATOM 692 N N . ALA A 1 92 ? 12.166 -11.743 -6.268 1.00 95.31 92 ALA A N 1
ATOM 693 C CA . ALA A 1 92 ? 12.675 -11.200 -7.525 1.00 95.31 92 ALA A CA 1
ATOM 694 C C . ALA A 1 92 ? 11.630 -11.261 -8.648 1.00 95.31 92 ALA A C 1
ATOM 696 O O . ALA A 1 92 ? 10.809 -12.175 -8.687 1.00 95.31 92 ALA A O 1
ATOM 697 N N . ILE A 1 93 ? 11.689 -10.301 -9.570 1.00 96.94 93 ILE A N 1
ATOM 698 C CA . ILE A 1 93 ? 11.008 -10.347 -10.867 1.00 96.94 93 ILE A CA 1
ATOM 699 C C . ILE A 1 93 ? 12.089 -10.342 -11.952 1.00 96.94 93 ILE A C 1
ATOM 701 O O . ILE A 1 93 ? 12.958 -9.469 -11.952 1.00 96.94 93 ILE A O 1
ATOM 705 N N . GLU A 1 94 ? 12.040 -11.317 -12.854 1.00 96.62 94 GLU A N 1
ATOM 706 C CA . GLU A 1 94 ? 12.882 -11.400 -14.053 1.00 96.62 94 GLU A CA 1
ATOM 707 C C . GLU A 1 94 ? 12.048 -10.979 -15.271 1.00 96.62 94 GLU A C 1
ATOM 709 O O . GLU A 1 94 ? 10.952 -11.508 -15.480 1.00 96.62 94 GLU A O 1
ATOM 714 N N . TRP A 1 95 ? 12.528 -10.001 -16.039 1.00 96.81 95 TRP A N 1
ATOM 715 C CA . TRP A 1 95 ? 11.818 -9.412 -17.179 1.00 96.81 95 TRP A CA 1
ATOM 716 C C . TRP A 1 95 ? 12.328 -9.970 -18.518 1.00 96.81 95 TRP A C 1
ATOM 718 O O . TRP A 1 95 ? 13.482 -10.379 -18.635 1.00 96.81 95 TRP A O 1
ATOM 728 N N . GLU A 1 96 ? 11.469 -10.010 -19.546 1.00 96.44 96 GLU A N 1
ATOM 729 C CA . GLU A 1 96 ? 11.818 -10.564 -20.874 1.00 96.44 96 GLU A CA 1
ATOM 730 C C . GLU A 1 96 ? 12.916 -9.773 -21.623 1.00 96.44 96 GLU A C 1
ATOM 732 O O . GLU A 1 96 ? 13.538 -10.321 -22.535 1.00 96.44 96 GLU A O 1
ATOM 737 N N . ASP A 1 97 ? 13.195 -8.529 -21.225 1.00 93.44 97 ASP A N 1
ATOM 738 C CA . ASP A 1 97 ? 14.314 -7.703 -21.712 1.00 93.44 97 ASP A CA 1
ATOM 739 C C . ASP A 1 97 ? 15.673 -8.052 -21.059 1.00 93.44 97 ASP A C 1
ATOM 741 O O . ASP A 1 97 ? 16.728 -7.664 -21.571 1.00 93.44 97 ASP A O 1
ATOM 745 N N . GLY A 1 98 ? 15.659 -8.839 -19.978 1.00 92.62 98 GLY A N 1
ATOM 746 C CA . GLY A 1 98 ? 16.826 -9.241 -19.195 1.00 92.62 98 GLY A CA 1
ATOM 747 C C . GLY A 1 98 ? 17.058 -8.429 -17.916 1.00 92.62 98 GLY A C 1
ATOM 748 O O . GLY A 1 98 ? 17.999 -8.746 -17.182 1.00 92.62 98 GLY A O 1
ATOM 749 N N . ASP A 1 99 ? 16.227 -7.426 -17.613 1.00 93.00 99 ASP A N 1
ATOM 750 C CA . ASP A 1 99 ? 16.304 -6.704 -16.342 1.00 93.00 99 ASP A CA 1
ATOM 751 C C . ASP A 1 99 ? 15.834 -7.595 -15.175 1.00 93.00 99 ASP A C 1
ATOM 753 O O . ASP A 1 99 ? 14.941 -8.441 -15.287 1.00 93.00 99 ASP A O 1
ATOM 757 N N . CYS A 1 100 ? 16.426 -7.380 -13.998 1.00 93.69 100 CYS A N 1
ATOM 758 C CA . CYS A 1 100 ? 16.069 -8.086 -12.768 1.00 93.69 100 CYS A CA 1
ATOM 759 C C . CYS A 1 100 ? 15.707 -7.080 -11.675 1.00 93.69 100 CYS A C 1
ATOM 761 O O . CYS A 1 100 ? 16.485 -6.171 -11.368 1.00 93.69 100 CYS A O 1
ATOM 763 N N . TRP A 1 101 ? 14.518 -7.221 -11.091 1.00 95.88 101 TRP A N 1
ATOM 764 C CA . TRP A 1 101 ? 14.041 -6.371 -10.002 1.00 95.88 101 TRP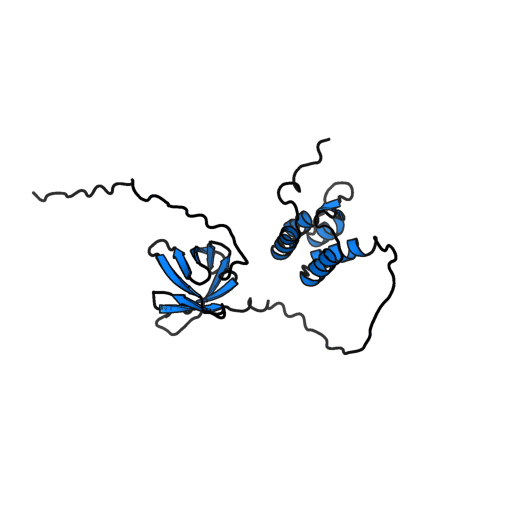 A CA 1
ATOM 765 C C . TRP A 1 101 ? 14.025 -7.172 -8.703 1.00 95.88 101 TRP A C 1
ATOM 767 O O . TRP A 1 101 ? 13.332 -8.183 -8.619 1.00 95.88 101 TRP A O 1
ATOM 777 N N . GLN A 1 102 ? 14.749 -6.727 -7.677 1.00 95.38 102 GLN A N 1
ATOM 778 C CA . GLN A 1 102 ? 14.800 -7.412 -6.379 1.00 95.38 102 GLN A CA 1
ATOM 779 C C . GLN A 1 102 ? 13.936 -6.700 -5.343 1.00 95.38 102 GLN A C 1
ATOM 781 O O . GLN A 1 102 ? 13.990 -5.480 -5.204 1.00 95.38 102 GLN A O 1
ATOM 786 N N . ARG A 1 103 ? 13.131 -7.452 -4.592 1.00 94.81 103 ARG A N 1
ATOM 787 C CA . ARG A 1 103 ? 12.278 -6.914 -3.534 1.00 94.81 103 ARG A CA 1
ATOM 788 C C . ARG A 1 103 ? 13.163 -6.344 -2.430 1.00 94.81 103 ARG A C 1
ATOM 790 O O . ARG A 1 103 ? 13.910 -7.069 -1.777 1.00 94.81 103 ARG A O 1
ATOM 797 N N . THR A 1 104 ? 13.045 -5.046 -2.188 1.00 91.88 104 THR A N 1
ATOM 798 C CA . THR A 1 104 ? 13.740 -4.378 -1.089 1.00 91.88 104 THR A CA 1
ATOM 799 C C . THR A 1 104 ? 12.818 -4.255 0.116 1.00 91.88 104 THR A C 1
ATOM 801 O O . THR A 1 104 ? 11.612 -4.023 0.001 1.00 91.88 104 THR A O 1
ATOM 804 N N . SER A 1 105 ? 13.383 -4.385 1.319 1.00 79.25 105 SER A N 1
ATOM 805 C CA . SER A 1 105 ? 12.720 -3.839 2.504 1.00 79.25 105 SER A CA 1
ATOM 806 C C . SER A 1 105 ? 12.535 -2.331 2.295 1.00 79.25 105 SER A C 1
ATOM 808 O O . SER A 1 105 ? 13.489 -1.708 1.814 1.00 79.25 105 SER A O 1
ATOM 810 N N . PRO A 1 106 ? 11.392 -1.725 2.678 1.00 64.25 106 PRO A N 1
ATOM 811 C CA . PRO A 1 106 ? 11.232 -0.274 2.612 1.00 64.25 106 PRO A CA 1
ATOM 812 C C . PRO A 1 106 ? 12.456 0.401 3.246 1.00 64.25 106 PRO A C 1
ATOM 814 O O . PRO A 1 106 ? 12.874 -0.036 4.326 1.00 64.25 106 PRO A O 1
ATOM 817 N N . PRO A 1 107 ? 13.066 1.409 2.590 1.00 53.34 107 PRO A N 1
ATOM 818 C CA . PRO A 1 107 ? 14.309 2.005 3.062 1.00 53.34 107 PRO A CA 1
ATOM 819 C C . PRO A 1 107 ? 14.095 2.490 4.492 1.00 53.34 107 PRO A C 1
ATOM 821 O O . PRO A 1 107 ? 13.251 3.354 4.725 1.00 53.34 107 PRO A O 1
ATOM 824 N N . ALA A 1 108 ? 14.813 1.882 5.443 1.00 52.28 108 ALA A N 1
ATOM 825 C CA . ALA A 1 108 ? 14.567 2.066 6.869 1.00 52.28 108 ALA A CA 1
ATOM 826 C C . ALA A 1 108 ? 14.588 3.562 7.199 1.00 52.28 108 ALA A C 1
ATOM 828 O O . ALA A 1 108 ? 15.649 4.189 7.148 1.00 52.28 108 ALA A O 1
ATOM 829 N N . SER A 1 109 ? 13.404 4.127 7.469 1.00 44.09 109 SER A N 1
ATOM 830 C CA . SER A 1 109 ? 13.172 5.571 7.478 1.00 44.09 109 SER A CA 1
ATOM 831 C C . SER A 1 109 ? 14.208 6.284 8.336 1.00 44.09 109 SER A C 1
ATOM 833 O O . SER A 1 109 ? 14.177 6.202 9.563 1.00 44.09 109 SER A O 1
ATOM 835 N N . GLY A 1 110 ? 15.122 6.998 7.672 1.00 41.56 110 GLY A N 1
ATOM 836 C CA . GLY A 1 110 ? 16.330 7.595 8.245 1.00 41.56 110 GLY A CA 1
ATOM 837 C C . GLY A 1 110 ? 16.102 8.784 9.184 1.00 41.56 110 GLY A C 1
ATOM 838 O O . GLY A 1 110 ? 16.934 9.685 9.240 1.00 41.56 110 GLY A O 1
ATOM 839 N N . MET A 1 111 ? 15.001 8.808 9.937 1.00 41.59 111 MET A N 1
ATOM 840 C CA . MET A 1 111 ? 14.847 9.649 11.120 1.00 41.59 111 MET A CA 1
ATOM 841 C C . MET A 1 111 ? 15.323 8.867 12.343 1.00 41.59 111 MET A C 1
ATOM 843 O O . MET A 1 111 ? 14.574 8.137 12.987 1.00 41.59 111 MET A O 1
ATOM 847 N N . GLY A 1 112 ? 16.612 9.018 12.650 1.00 42.50 112 GLY A N 1
ATOM 848 C CA . GLY A 1 112 ? 17.260 8.318 13.754 1.00 42.50 112 GLY A CA 1
ATOM 849 C C . GLY A 1 112 ? 16.736 8.735 15.130 1.00 42.50 112 GLY A C 1
ATOM 850 O O . GLY A 1 112 ? 17.265 9.662 15.744 1.00 42.50 112 GLY A O 1
ATOM 851 N N . CYS A 1 113 ? 15.778 7.982 15.667 1.00 30.92 113 CYS A N 1
ATOM 852 C CA . CYS A 1 113 ? 15.495 7.954 17.099 1.00 30.92 113 CYS A CA 1
ATOM 853 C C . CYS A 1 113 ? 16.419 6.933 17.773 1.00 30.92 113 CYS A C 1
ATOM 855 O O . CYS A 1 113 ? 16.287 5.726 17.583 1.00 30.92 113 CYS A O 1
ATOM 857 N N . LYS A 1 114 ? 17.379 7.421 18.568 1.00 36.81 114 LYS A N 1
ATOM 858 C CA . LYS A 1 114 ? 18.289 6.565 19.342 1.00 36.81 114 LYS A CA 1
ATOM 859 C C . LYS A 1 114 ? 17.497 5.771 20.381 1.00 36.81 114 LYS A C 1
ATOM 861 O O . LYS A 1 114 ? 16.945 6.355 21.309 1.00 36.81 114 LYS A O 1
ATOM 866 N N . GLN A 1 115 ? 17.502 4.451 20.250 1.00 33.62 115 GLN A N 1
ATOM 867 C CA . GLN A 1 115 ? 16.926 3.534 21.227 1.00 33.62 115 GLN A CA 1
ATOM 868 C C . GLN A 1 115 ? 17.838 3.445 22.469 1.00 33.62 115 GLN A C 1
ATOM 870 O O . GLN A 1 115 ? 19.019 3.121 22.322 1.00 33.62 115 GLN A O 1
ATOM 875 N N . PRO A 1 116 ? 17.349 3.721 23.693 1.00 41.88 116 PRO A N 1
ATOM 876 C CA . PRO A 1 116 ? 18.050 3.342 24.912 1.00 41.88 116 PRO A CA 1
ATOM 877 C C . PRO A 1 116 ? 17.779 1.865 25.229 1.00 41.88 116 PRO A C 1
ATOM 879 O O . PRO A 1 116 ? 16.644 1.397 25.144 1.00 41.88 116 PRO A O 1
ATOM 882 N N . ALA A 1 117 ? 18.821 1.128 25.610 1.00 46.06 117 ALA A N 1
ATOM 883 C CA . ALA A 1 117 ? 18.710 -0.274 25.994 1.00 46.06 117 ALA A CA 1
ATOM 884 C C . ALA A 1 117 ? 18.440 -0.432 27.502 1.00 46.06 117 ALA A C 1
ATOM 886 O O . ALA A 1 117 ? 19.283 -0.059 28.315 1.00 46.06 117 ALA A O 1
ATOM 887 N N . THR A 1 118 ? 17.312 -1.057 27.848 1.00 39.62 118 THR A N 1
ATOM 888 C CA . THR A 1 118 ? 17.019 -1.735 29.131 1.00 39.62 118 THR A CA 1
ATOM 889 C C . THR A 1 118 ? 15.969 -2.814 28.824 1.00 39.62 118 THR A C 1
ATOM 891 O O . THR A 1 118 ? 14.898 -2.461 28.345 1.00 39.62 118 THR A O 1
ATOM 894 N N . ALA A 1 119 ? 16.303 -4.107 28.822 1.00 42.06 119 ALA A N 1
ATOM 895 C CA . ALA A 1 119 ? 16.509 -5.009 29.971 1.00 42.06 119 ALA A CA 1
ATOM 896 C C . ALA A 1 119 ? 15.224 -5.784 30.354 1.00 42.06 119 ALA A C 1
ATOM 898 O O . ALA A 1 119 ? 14.159 -5.192 30.497 1.00 42.06 119 ALA A O 1
ATOM 899 N N . ASP A 1 120 ? 15.357 -7.108 30.494 1.00 41.72 120 ASP A N 1
ATOM 900 C CA . ASP A 1 120 ? 14.317 -8.095 30.834 1.00 41.72 120 ASP A CA 1
ATOM 901 C C . ASP A 1 120 ? 13.511 -7.816 32.121 1.00 41.72 120 ASP A C 1
ATOM 903 O O . ASP A 1 120 ? 14.017 -7.164 33.035 1.00 41.72 120 ASP A O 1
ATOM 907 N N . VAL A 1 121 ? 12.317 -8.440 32.241 1.00 39.03 121 VAL A N 1
ATOM 908 C CA . VAL A 1 121 ? 11.969 -9.470 33.271 1.00 39.03 121 VAL A CA 1
ATOM 909 C C . VAL A 1 121 ? 10.441 -9.773 33.335 1.00 39.03 121 VAL A C 1
ATOM 911 O O . VAL A 1 121 ? 9.649 -8.901 33.667 1.00 39.03 121 VAL A O 1
ATOM 914 N N . PHE A 1 122 ? 10.067 -11.046 33.082 1.00 39.25 122 PHE A N 1
ATOM 915 C CA . PHE A 1 122 ? 8.922 -11.857 33.601 1.00 39.25 122 PHE A CA 1
ATOM 916 C C . PHE A 1 122 ? 7.472 -11.296 33.753 1.00 39.25 122 PHE A C 1
ATOM 918 O O . PHE A 1 122 ? 7.224 -10.444 34.599 1.00 39.25 122 PHE A O 1
ATOM 925 N N . SER A 1 123 ? 6.446 -11.989 33.205 1.00 36.31 123 SER A N 1
ATOM 926 C CA . SER A 1 123 ? 5.768 -13.155 33.859 1.00 36.31 123 SER A CA 1
ATOM 927 C C . SER A 1 123 ? 4.356 -13.514 33.319 1.00 36.31 123 SER A C 1
ATOM 929 O O . SER A 1 123 ? 3.586 -12.657 32.903 1.00 36.31 123 SER A O 1
ATOM 931 N N . GLU A 1 124 ? 3.985 -14.793 33.476 1.00 38.25 124 GLU A N 1
ATOM 932 C CA . GLU A 1 124 ? 2.716 -15.484 33.133 1.00 38.25 124 GLU A CA 1
ATOM 933 C C . GLU A 1 124 ? 1.785 -15.759 34.361 1.00 38.25 124 GLU A C 1
ATOM 935 O O . GLU A 1 124 ? 2.275 -15.722 35.491 1.00 38.25 124 GLU A O 1
ATOM 940 N N . VAL A 1 125 ? 0.472 -16.099 34.282 1.00 40.41 125 VAL A N 1
ATOM 941 C CA . VAL A 1 125 ? -0.512 -16.003 33.162 1.00 40.41 125 VAL A CA 1
ATOM 942 C C . VAL A 1 125 ? -1.819 -15.232 33.537 1.00 40.41 125 VAL A C 1
ATOM 944 O O . VAL A 1 125 ? -1.929 -14.094 33.088 1.00 40.41 125 VAL A O 1
ATOM 947 N N . PRO A 1 126 ? -2.860 -15.759 34.255 1.00 59.28 126 PRO A N 1
ATOM 948 C CA . PRO A 1 126 ? -4.238 -15.425 33.839 1.00 59.28 126 PRO A CA 1
ATOM 949 C C . PRO A 1 126 ? -5.225 -14.941 34.930 1.00 59.28 126 PRO A C 1
ATOM 951 O O . PRO A 1 126 ? -5.154 -15.350 36.089 1.00 59.28 126 PRO A O 1
ATOM 954 N N . GLY A 1 127 ? -6.295 -14.236 34.521 1.00 36.19 127 GLY A N 1
ATOM 955 C CA . GLY A 1 127 ? -7.581 -14.371 35.229 1.00 36.19 127 GLY A CA 1
ATOM 956 C C . GLY A 1 127 ? -8.621 -13.241 35.160 1.00 36.19 127 GLY A C 1
ATOM 957 O O . GLY A 1 127 ? -8.433 -12.173 35.727 1.00 36.19 127 GLY A O 1
ATOM 958 N N . LYS A 1 128 ? -9.809 -13.622 34.665 1.00 37.69 128 LYS A N 1
ATOM 959 C CA . LYS A 1 128 ? -11.159 -13.052 34.892 1.00 37.69 128 LYS A CA 1
ATOM 960 C C . LYS A 1 128 ? -11.551 -11.717 34.241 1.00 37.69 128 LYS A C 1
ATOM 962 O O . LYS A 1 128 ? -11.056 -10.639 34.546 1.00 37.69 128 LYS A O 1
ATOM 967 N N . ALA A 1 129 ? -12.620 -11.836 33.452 1.00 48.22 129 ALA A N 1
ATOM 968 C CA . ALA A 1 129 ? -13.418 -10.755 32.902 1.00 48.22 129 ALA A CA 1
ATOM 969 C C . ALA A 1 129 ? -13.930 -9.773 33.973 1.00 48.22 129 ALA A C 1
ATOM 971 O O . ALA A 1 129 ? -14.578 -10.161 34.946 1.00 48.22 129 ALA A O 1
ATOM 972 N N . GLY A 1 130 ? -13.710 -8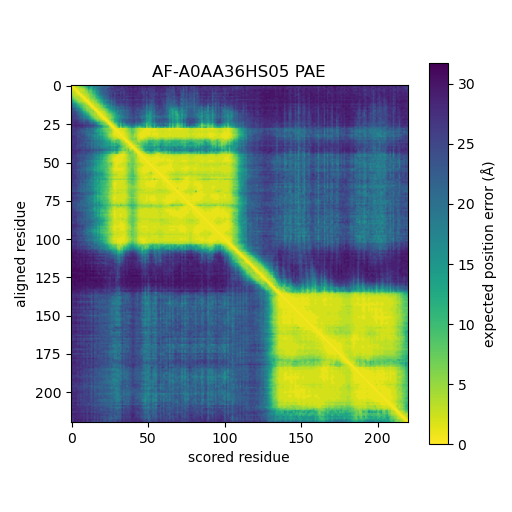.488 33.710 1.00 39.34 130 GLY A N 1
ATOM 973 C CA . GLY A 1 130 ? -14.363 -7.359 34.359 1.00 39.34 130 GLY A CA 1
ATOM 974 C C . GLY A 1 130 ? -14.463 -6.224 33.344 1.00 39.34 130 GLY A C 1
ATOM 975 O O . GLY A 1 130 ? -13.479 -5.897 32.685 1.00 39.34 130 GLY A O 1
ATOM 976 N N . THR A 1 131 ? -15.653 -5.653 33.170 1.00 46.28 131 THR A N 1
ATOM 977 C CA . THR A 1 131 ? -15.961 -4.651 32.136 1.00 46.28 131 THR A CA 1
ATOM 978 C C . THR A 1 131 ? -15.158 -3.354 32.303 1.00 46.28 131 THR A C 1
ATOM 980 O O . THR A 1 131 ? -15.620 -2.408 32.940 1.00 46.28 131 THR A O 1
ATOM 983 N N . LYS A 1 132 ? -13.980 -3.275 31.672 1.00 47.78 132 LYS A N 1
ATOM 984 C CA . LYS A 1 132 ? -13.196 -2.044 31.477 1.00 47.78 132 LYS A CA 1
ATOM 985 C C . LYS A 1 132 ? -13.422 -1.472 30.073 1.00 47.78 132 LYS A C 1
ATOM 987 O O . LYS A 1 132 ? -12.548 -1.536 29.220 1.00 47.78 132 LYS A O 1
ATOM 992 N N . LYS A 1 133 ? -14.594 -0.876 29.831 1.00 52.22 133 LYS A N 1
ATOM 993 C CA . LYS A 1 133 ? -14.901 -0.232 28.536 1.00 52.22 133 LYS A CA 1
ATOM 994 C C . LYS A 1 133 ? -14.171 1.113 28.322 1.00 52.22 133 LYS A C 1
ATOM 996 O O . LYS A 1 133 ? -14.210 1.645 27.224 1.00 52.22 133 LYS A O 1
ATOM 1001 N N . ALA A 1 134 ? -13.529 1.663 29.358 1.00 55.75 134 ALA A N 1
ATOM 1002 C CA . ALA A 1 134 ? -12.973 3.019 29.337 1.00 55.75 134 ALA A CA 1
ATOM 1003 C C . ALA A 1 134 ? -11.516 3.136 28.842 1.00 55.75 134 ALA A C 1
ATOM 1005 O O . ALA A 1 134 ? -11.189 4.168 28.277 1.00 55.75 134 ALA A O 1
ATOM 1006 N N . CYS A 1 135 ? -10.649 2.128 29.027 1.00 61.69 135 CYS A N 1
ATOM 1007 C CA . CYS A 1 135 ? -9.240 2.239 28.598 1.00 61.69 135 CYS A CA 1
ATOM 1008 C C . CYS A 1 135 ? -9.090 2.234 27.069 1.00 61.69 135 CYS A C 1
ATOM 1010 O O . CYS A 1 135 ? -8.348 3.043 26.525 1.00 61.69 135 CYS A O 1
ATOM 1012 N N . ALA A 1 136 ? -9.870 1.391 26.383 1.00 82.69 136 ALA A N 1
ATOM 1013 C CA . ALA A 1 136 ? -9.701 1.142 24.955 1.00 82.69 136 ALA A CA 1
ATOM 1014 C C . ALA A 1 136 ? -9.784 2.404 24.072 1.00 82.69 136 ALA A C 1
ATOM 1016 O O . ALA A 1 136 ? -9.128 2.443 23.042 1.00 82.69 136 ALA A O 1
ATOM 1017 N N . GLU A 1 137 ? -10.560 3.435 24.437 1.00 89.69 137 GLU A N 1
ATOM 1018 C CA . GLU A 1 137 ? -10.681 4.641 23.598 1.00 89.69 137 GLU A CA 1
ATOM 1019 C C . GLU A 1 137 ? -9.377 5.458 23.559 1.00 89.69 137 GLU A C 1
ATOM 1021 O O . GLU A 1 137 ? -8.913 5.822 22.478 1.00 89.69 137 GLU A O 1
ATOM 1026 N N . ASP A 1 138 ? -8.764 5.710 24.719 1.00 92.56 138 ASP A N 1
ATOM 1027 C CA . ASP A 1 138 ? -7.519 6.484 24.808 1.00 92.56 138 ASP A CA 1
ATOM 1028 C C . ASP A 1 138 ? -6.331 5.691 24.217 1.00 92.56 138 ASP A C 1
ATOM 1030 O O . ASP A 1 138 ? -5.439 6.276 23.593 1.00 92.56 138 ASP A O 1
ATOM 1034 N N . ASP A 1 139 ? -6.359 4.356 24.325 1.00 94.62 139 ASP A N 1
ATOM 1035 C CA . ASP A 1 139 ? -5.386 3.456 23.691 1.00 94.62 139 ASP A CA 1
ATOM 1036 C C . ASP A 1 139 ? -5.482 3.516 22.147 1.00 94.62 139 ASP A C 1
ATOM 1038 O O . ASP A 1 139 ? -4.461 3.681 21.474 1.00 94.62 139 ASP A O 1
ATOM 1042 N N . ILE A 1 140 ? -6.696 3.495 21.567 1.00 95.62 140 ILE A N 1
ATOM 1043 C CA . ILE A 1 140 ? -6.921 3.650 20.110 1.00 95.62 140 ILE A CA 1
ATOM 1044 C C . ILE A 1 140 ? -6.406 5.004 19.614 1.00 95.62 140 ILE A C 1
ATOM 1046 O O . ILE A 1 140 ? -5.714 5.078 18.597 1.00 95.62 140 ILE A O 1
ATOM 1050 N N . VAL A 1 141 ? -6.732 6.089 20.323 1.00 95.56 141 VAL A N 1
ATOM 1051 C CA . VAL A 1 141 ? -6.271 7.442 19.971 1.00 95.56 141 VAL A CA 1
ATOM 1052 C C . VAL A 1 141 ? -4.743 7.532 20.024 1.00 95.56 141 VAL A C 1
ATOM 1054 O O . VAL A 1 141 ? -4.124 8.155 19.155 1.00 95.56 141 VAL A O 1
ATOM 1057 N N . THR A 1 142 ? -4.120 6.875 21.004 1.00 95.81 142 THR A N 1
ATOM 1058 C CA . THR A 1 142 ? -2.658 6.800 21.125 1.00 95.81 142 THR A CA 1
ATOM 1059 C C . THR A 1 142 ? -2.035 6.015 19.967 1.00 95.81 142 THR A C 1
ATOM 1061 O O . THR A 1 142 ? -1.043 6.470 19.399 1.00 95.81 142 THR A O 1
ATOM 1064 N N . ALA A 1 143 ? -2.629 4.887 19.565 1.00 96.50 143 ALA A N 1
ATOM 1065 C CA . ALA A 1 143 ? -2.176 4.107 18.411 1.00 96.50 143 ALA A CA 1
ATOM 1066 C C . ALA A 1 143 ? -2.277 4.909 17.098 1.00 96.50 143 ALA A C 1
ATOM 1068 O O . ALA A 1 143 ? -1.315 4.964 16.335 1.00 96.50 143 ALA A O 1
ATOM 1069 N N . LEU A 1 144 ? -3.396 5.608 16.868 1.00 96.19 144 LEU A N 1
ATOM 1070 C CA . LEU A 1 144 ? -3.604 6.462 15.690 1.00 96.19 144 LEU A CA 1
ATOM 1071 C C . LEU A 1 144 ? -2.586 7.599 15.592 1.00 96.19 144 LEU A C 1
ATOM 1073 O O . LEU A 1 144 ? -1.920 7.746 14.571 1.00 96.19 144 LEU A O 1
ATOM 1077 N N . THR A 1 145 ? -2.457 8.401 16.652 1.00 95.19 145 THR A N 1
ATOM 1078 C CA . THR A 1 145 ? -1.551 9.565 16.673 1.00 95.19 145 THR A CA 1
ATOM 1079 C C . THR A 1 145 ? -0.083 9.158 16.542 1.00 95.19 145 THR A C 1
ATOM 1081 O O . THR A 1 145 ? 0.701 9.864 15.912 1.00 95.19 145 THR A O 1
ATOM 1084 N N . ARG A 1 146 ? 0.294 7.977 17.050 1.00 96.06 146 ARG A N 1
ATOM 1085 C CA . ARG A 1 146 ? 1.630 7.392 16.848 1.00 96.06 146 ARG A CA 1
ATOM 1086 C C . ARG A 1 146 ? 1.809 6.675 15.506 1.00 96.06 146 ARG A C 1
ATOM 1088 O O . ARG A 1 146 ? 2.942 6.325 15.190 1.00 96.06 146 ARG A O 1
ATOM 1095 N N . ARG A 1 147 ? 0.735 6.482 14.728 1.00 96.62 147 ARG A N 1
ATOM 1096 C CA . ARG A 1 147 ? 0.684 5.638 13.517 1.00 96.62 147 ARG A CA 1
ATOM 1097 C C . ARG A 1 147 ? 1.210 4.216 13.774 1.00 96.62 147 ARG A C 1
ATOM 1099 O O . ARG A 1 147 ? 1.966 3.664 12.982 1.00 96.62 147 ARG A O 1
ATOM 1106 N N . ASP A 1 148 ? 0.832 3.645 14.916 1.00 97.38 148 ASP A N 1
ATOM 1107 C CA . ASP A 1 148 ? 1.256 2.316 15.358 1.00 97.38 148 ASP A CA 1
ATOM 1108 C C . ASP A 1 148 ? 0.266 1.243 14.879 1.00 97.38 148 ASP A C 1
ATOM 1110 O O . ASP A 1 148 ? -0.806 1.040 15.459 1.00 97.38 148 ASP A O 1
ATOM 1114 N N . ALA A 1 149 ? 0.641 0.563 13.794 1.00 96.00 149 ALA A N 1
ATOM 1115 C CA . ALA A 1 149 ? -0.143 -0.504 13.180 1.00 96.00 149 ALA A CA 1
ATOM 1116 C C . ALA A 1 149 ? -0.344 -1.714 14.104 1.00 96.00 149 ALA A C 1
ATOM 1118 O O . ALA A 1 149 ? -1.415 -2.321 14.083 1.00 96.00 149 ALA A O 1
ATOM 1119 N N . VAL A 1 150 ? 0.658 -2.053 14.925 1.00 96.19 150 VAL A N 1
ATOM 1120 C CA . VAL A 1 150 ? 0.622 -3.232 15.803 1.00 96.19 150 VAL A CA 1
ATOM 1121 C C . VAL A 1 150 ? -0.357 -2.983 16.942 1.00 96.19 150 VAL A C 1
ATOM 1123 O O . VAL A 1 150 ? -1.302 -3.752 17.106 1.00 96.19 150 VAL A O 1
ATOM 1126 N N . SER A 1 151 ? -0.211 -1.854 17.644 1.00 96.56 151 SER A N 1
ATOM 1127 C CA . SER A 1 151 ? -1.144 -1.458 18.706 1.00 96.56 151 SER A CA 1
ATOM 1128 C C . SER A 1 151 ? -2.583 -1.334 18.184 1.00 96.56 151 SER A C 1
ATOM 1130 O O . SER A 1 151 ? -3.526 -1.752 18.856 1.00 96.56 151 SER A O 1
ATOM 1132 N N . LEU A 1 152 ? -2.783 -0.802 16.968 1.00 96.44 152 LEU A N 1
ATOM 1133 C CA . LEU A 1 152 ? -4.117 -0.709 16.367 1.00 96.44 152 LEU A CA 1
ATOM 1134 C C . LEU A 1 152 ? -4.720 -2.092 16.063 1.00 96.44 152 LEU A C 1
ATOM 1136 O O . LEU A 1 152 ? -5.904 -2.309 16.326 1.00 96.44 152 LEU A O 1
ATOM 1140 N N . LEU A 1 153 ? -3.927 -3.025 15.527 1.00 95.94 153 LEU A N 1
ATOM 1141 C CA . LEU A 1 153 ? -4.368 -4.395 15.252 1.00 95.94 153 LEU A CA 1
ATOM 1142 C C . LEU A 1 153 ? -4.744 -5.137 16.539 1.00 95.94 153 LEU A C 1
ATOM 1144 O O . LEU A 1 153 ? -5.828 -5.711 16.591 1.00 95.94 153 LEU A O 1
ATOM 1148 N N . GLU A 1 154 ? -3.918 -5.057 17.587 1.00 95.38 154 GLU A N 1
ATOM 1149 C CA . GLU A 1 154 ? -4.204 -5.672 18.892 1.00 95.38 154 GLU A CA 1
ATOM 1150 C C . GLU A 1 154 ? -5.520 -5.160 19.500 1.00 95.38 154 GLU A C 1
ATOM 1152 O O . GLU A 1 154 ? -6.310 -5.944 20.028 1.00 95.38 154 GLU A O 1
ATOM 1157 N N . LEU A 1 155 ? -5.803 -3.859 19.383 1.00 95.44 155 LEU A N 1
ATOM 1158 C CA . LEU A 1 155 ? -7.051 -3.260 19.868 1.00 95.44 155 LEU A CA 1
ATOM 1159 C C . LEU A 1 155 ? -8.278 -3.739 19.073 1.00 95.44 155 LEU A C 1
ATOM 1161 O O . LEU A 1 155 ? -9.324 -4.018 19.665 1.00 95.44 155 LEU A O 1
ATOM 1165 N N . LEU A 1 156 ? -8.160 -3.879 17.749 1.00 94.50 156 LEU A N 1
ATOM 1166 C CA . LEU A 1 156 ? -9.226 -4.427 16.902 1.00 94.50 156 LEU A CA 1
ATOM 1167 C C . LEU A 1 156 ? -9.451 -5.927 17.173 1.00 94.50 156 LEU A C 1
ATOM 1169 O O . LEU A 1 156 ? -10.598 -6.357 17.301 1.00 94.50 156 LEU A O 1
ATOM 1173 N N . ASP A 1 157 ? -8.384 -6.711 17.357 1.00 93.81 157 ASP A N 1
ATOM 1174 C CA . ASP A 1 157 ? -8.459 -8.127 17.752 1.00 93.81 157 ASP A CA 1
ATOM 1175 C C . ASP A 1 157 ? -9.015 -8.323 19.176 1.00 93.81 157 ASP A C 1
ATOM 1177 O O . ASP A 1 157 ? -9.708 -9.307 19.443 1.00 93.81 157 ASP A O 1
ATOM 1181 N N . ALA A 1 158 ? -8.825 -7.350 20.073 1.00 93.69 158 ALA A N 1
ATOM 1182 C CA . ALA A 1 158 ? -9.483 -7.299 21.381 1.00 93.69 158 ALA A CA 1
ATOM 1183 C C . ALA A 1 158 ? -10.999 -6.988 21.311 1.00 93.69 158 ALA A C 1
ATOM 1185 O O . ALA A 1 158 ? -11.669 -6.937 22.347 1.00 93.69 158 ALA A O 1
ATOM 1186 N N . GLY A 1 159 ? -11.561 -6.804 20.110 1.00 93.94 159 GLY A N 1
ATOM 1187 C CA . GLY A 1 159 ? -12.996 -6.631 19.874 1.00 93.94 159 GLY A CA 1
ATOM 1188 C C . GLY A 1 159 ? -13.462 -5.179 19.748 1.00 93.94 159 GLY A C 1
ATOM 1189 O O . GLY A 1 159 ? -14.663 -4.915 19.850 1.00 93.94 159 GLY A O 1
ATOM 1190 N N . VAL A 1 160 ? -12.550 -4.227 19.525 1.00 93.88 160 VAL A N 1
ATOM 1191 C CA . VAL A 1 160 ? -12.924 -2.874 19.088 1.00 93.88 160 VAL A CA 1
ATOM 1192 C C . VAL A 1 160 ? -13.488 -2.954 17.666 1.00 93.88 160 VAL A C 1
ATOM 1194 O O . VAL A 1 160 ? -12.825 -3.409 16.741 1.00 93.88 160 VAL A O 1
ATOM 1197 N N . THR A 1 161 ? -14.718 -2.482 17.471 1.00 93.56 161 THR A N 1
ATOM 1198 C CA . THR A 1 161 ? -15.324 -2.355 16.136 1.00 93.56 161 THR A CA 1
ATOM 1199 C C . THR A 1 161 ? -14.671 -1.212 15.354 1.00 93.56 161 THR A C 1
ATOM 1201 O O . THR A 1 161 ? -14.516 -0.135 15.935 1.00 93.56 161 THR A O 1
ATOM 1204 N N . PRO A 1 162 ? -14.380 -1.342 14.049 1.00 90.56 162 PRO A N 1
ATOM 1205 C CA . PRO A 1 162 ? -13.815 -0.241 13.267 1.00 90.56 162 PRO A CA 1
ATOM 1206 C C . PRO A 1 162 ? -14.787 0.940 13.058 1.00 90.56 162 PRO A C 1
ATOM 1208 O O . PRO A 1 162 ? -14.368 2.045 12.725 1.00 90.56 162 PRO A O 1
ATOM 1211 N N . GLU A 1 163 ? -16.082 0.764 13.324 1.00 90.00 163 GLU A N 1
ATOM 1212 C CA . GLU A 1 163 ? -17.077 1.843 13.408 1.00 90.00 163 GLU A CA 1
ATOM 1213 C C . GLU A 1 163 ? -17.053 2.583 14.760 1.00 90.00 163 GLU A C 1
ATOM 1215 O O . GLU A 1 163 ? -17.881 3.471 14.994 1.00 90.00 163 GLU A O 1
ATOM 1220 N N . ALA A 1 164 ? -16.138 2.229 15.673 1.00 92.56 164 ALA A N 1
ATOM 1221 C CA . ALA A 1 164 ? -16.002 2.896 16.961 1.00 92.56 164 ALA A CA 1
ATOM 1222 C C . ALA A 1 164 ? -15.782 4.400 16.763 1.00 92.56 164 ALA A C 1
ATOM 1224 O O . ALA A 1 164 ? -14.920 4.840 15.997 1.00 92.56 164 ALA A O 1
ATOM 1225 N N . LYS A 1 165 ? -16.589 5.187 17.476 1.00 94.25 165 LYS A N 1
ATOM 1226 C CA . LYS A 1 165 ? -16.454 6.638 17.528 1.00 94.25 165 LYS A CA 1
ATOM 1227 C C . LYS A 1 165 ? -15.451 7.002 18.612 1.00 94.25 165 LYS A C 1
ATOM 1229 O O . LYS A 1 165 ? -15.651 6.628 19.764 1.00 94.25 165 LYS A O 1
ATOM 1234 N N . ILE A 1 166 ? -14.426 7.753 18.234 1.00 94.81 166 ILE A N 1
ATOM 1235 C CA . ILE A 1 166 ? -13.396 8.286 19.129 1.00 94.81 166 ILE A CA 1
ATOM 1236 C C . ILE A 1 166 ? -13.521 9.807 19.227 1.00 94.81 166 ILE A C 1
ATOM 1238 O O . ILE A 1 166 ? -14.010 10.455 18.293 1.00 94.81 166 ILE A O 1
ATOM 1242 N N . LYS A 1 167 ? -13.065 10.400 20.334 1.00 94.81 167 LYS A N 1
ATOM 1243 C CA . LYS A 1 167 ? -12.893 11.860 20.445 1.00 94.81 167 LYS A CA 1
ATOM 1244 C C . LYS A 1 167 ? -11.973 12.384 19.344 1.00 94.81 167 LYS A C 1
ATOM 1246 O O . LYS A 1 167 ? -10.861 11.897 19.159 1.00 94.81 167 LYS A O 1
ATOM 1251 N N . ALA A 1 168 ? -12.424 13.422 18.648 1.00 94.38 168 ALA A N 1
ATOM 1252 C CA . ALA A 1 168 ? -11.664 14.033 17.565 1.00 94.38 168 ALA A CA 1
ATOM 1253 C C . ALA A 1 168 ? -10.568 15.000 18.056 1.00 94.38 168 ALA A C 1
ATOM 1255 O O . ALA A 1 168 ? -9.579 15.220 17.363 1.00 94.38 168 ALA A O 1
ATOM 1256 N N . SER A 1 169 ? -10.715 15.559 19.260 1.00 94.12 169 SER A N 1
ATOM 1257 C CA . SER A 1 169 ? -9.867 16.625 19.813 1.00 94.12 169 SER A CA 1
ATOM 1258 C C .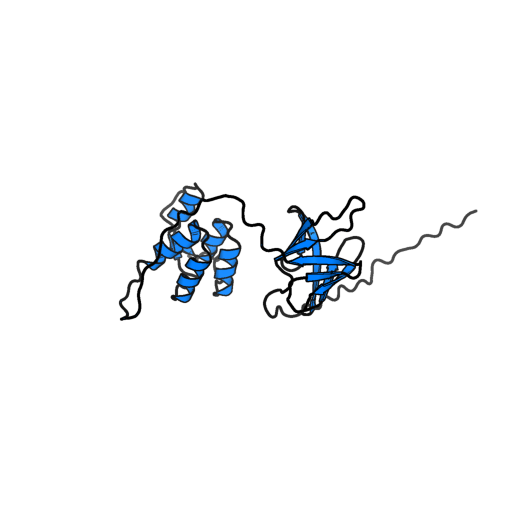 SER A 1 169 ? -8.357 16.306 19.815 1.00 94.12 169 SER A C 1
ATOM 1260 O O . SER A 1 169 ? -7.585 17.181 19.427 1.00 94.12 169 SER A O 1
ATOM 1262 N N . PRO A 1 170 ? -7.898 15.086 20.167 1.00 94.25 170 PRO A N 1
ATOM 1263 C CA . PRO A 1 170 ? -6.476 14.727 20.092 1.00 94.25 170 PRO A CA 1
ATOM 1264 C C . PRO A 1 170 ? -5.936 14.648 18.653 1.00 94.25 170 PRO A C 1
ATOM 1266 O O . PRO A 1 170 ? -4.804 15.048 18.400 1.00 94.25 170 PRO A O 1
ATOM 1269 N N . ILE A 1 171 ? -6.761 14.197 17.699 1.00 94.38 171 ILE A N 1
ATOM 1270 C CA . ILE A 1 171 ? -6.420 14.153 16.266 1.00 94.38 171 ILE A CA 1
ATOM 1271 C C . ILE A 1 171 ? -6.261 15.582 15.726 1.00 94.38 171 ILE A C 1
ATOM 1273 O O . ILE A 1 171 ? -5.293 15.895 15.037 1.00 94.38 171 ILE A O 1
ATOM 1277 N N . TRP A 1 172 ? -7.171 16.483 16.105 1.00 94.38 172 TRP A N 1
ATOM 1278 C CA . TRP A 1 172 ? -7.100 17.904 15.757 1.00 94.38 172 TRP A CA 1
ATOM 1279 C C . TRP A 1 172 ? -5.853 18.596 16.320 1.00 94.38 172 TRP A C 1
ATOM 1281 O O . TRP A 1 172 ? -5.216 19.375 15.611 1.00 94.38 172 TRP A O 1
ATOM 1291 N N . GLN A 1 173 ? -5.456 18.266 17.553 1.00 92.81 173 GLN A N 1
ATOM 1292 C CA . GLN A 1 173 ? -4.224 18.777 18.161 1.00 92.81 173 GLN A CA 1
ATOM 1293 C C . GLN A 1 173 ? -2.966 18.336 17.397 1.00 92.81 173 GLN A C 1
ATOM 1295 O O . GLN A 1 173 ? -2.100 19.179 17.155 1.00 92.81 173 GLN A O 1
ATOM 1300 N N . ASP A 1 174 ? -2.881 17.072 16.963 1.00 91.81 174 ASP A N 1
ATOM 1301 C CA . ASP A 1 174 ? -1.770 16.578 16.130 1.00 91.81 174 ASP A CA 1
ATOM 1302 C C . ASP A 1 174 ? -1.710 17.307 14.774 1.00 91.81 174 ASP A C 1
ATOM 1304 O O . ASP A 1 174 ? -0.667 17.828 14.373 1.00 91.81 174 ASP A O 1
ATOM 1308 N N . MET A 1 175 ? -2.871 17.483 14.132 1.00 92.00 175 MET A N 1
ATOM 1309 C CA . MET A 1 175 ? -3.025 18.264 12.896 1.00 92.00 175 MET A CA 1
ATOM 1310 C C . MET A 1 175 ? -2.828 19.784 13.080 1.00 92.00 175 MET A C 1
ATOM 1312 O O . MET A 1 175 ? -2.838 20.523 12.094 1.00 92.00 175 MET A O 1
ATOM 1316 N N . ARG A 1 176 ? -2.662 20.273 14.320 1.00 94.00 176 ARG A N 1
ATOM 1317 C CA . ARG A 1 176 ? -2.614 21.703 14.696 1.00 94.00 176 ARG A CA 1
ATOM 1318 C C . ARG A 1 176 ? -3.821 22.513 14.209 1.00 94.00 176 ARG A C 1
ATOM 1320 O O . ARG A 1 176 ? -3.706 23.707 13.927 1.00 94.00 176 ARG A O 1
ATOM 1327 N N . TRP A 1 177 ? -4.977 21.867 14.123 1.00 92.12 177 TRP A N 1
ATOM 1328 C CA . TRP A 1 177 ? -6.239 22.478 13.730 1.00 92.12 177 TRP A CA 1
ATOM 1329 C C . TRP A 1 177 ? -7.153 22.604 14.952 1.00 92.12 177 TRP A C 1
ATOM 1331 O O . TRP A 1 177 ? -7.190 21.722 15.805 1.00 92.12 177 TRP A O 1
ATOM 1341 N N . THR A 1 178 ? -7.908 23.696 15.037 1.00 91.25 178 THR A N 1
ATOM 1342 C CA . THR A 1 178 ? -8.916 23.904 16.081 1.00 91.25 178 THR A CA 1
ATOM 1343 C C . THR A 1 178 ? -10.250 24.168 15.388 1.00 91.25 178 THR A C 1
ATOM 1345 O O . THR A 1 178 ? -10.435 25.271 14.869 1.00 91.25 178 THR A O 1
ATOM 1348 N N . PRO A 1 179 ? -11.164 23.186 15.304 1.00 88.00 179 PRO A N 1
ATOM 1349 C CA . PRO A 1 179 ? -12.467 23.405 14.689 1.00 88.00 179 PRO A CA 1
ATOM 1350 C C . PRO A 1 179 ? -13.347 24.301 15.568 1.00 88.00 179 PRO A C 1
ATOM 1352 O O . PRO A 1 179 ? -13.332 24.206 16.795 1.00 88.00 179 PRO A O 1
ATOM 1355 N N . GLU A 1 180 ? -14.168 25.137 14.935 1.00 89.81 180 GLU A N 1
ATOM 1356 C CA . GLU A 1 180 ? -15.219 25.884 15.626 1.00 89.81 180 GLU A CA 1
ATOM 1357 C C . GLU A 1 180 ? -16.426 24.967 15.874 1.00 89.81 180 GLU A C 1
ATOM 1359 O O . GLU A 1 180 ? -17.137 24.586 14.943 1.00 89.81 180 GLU A O 1
ATOM 1364 N N . GLY A 1 181 ? -16.663 24.585 17.130 1.00 85.44 181 GLY A N 1
ATOM 1365 C CA . GLY A 1 181 ? -17.818 23.768 17.504 1.00 85.44 181 GLY A CA 1
ATOM 1366 C C . GLY A 1 181 ? -17.654 23.026 18.834 1.00 85.44 181 GLY A C 1
ATOM 1367 O O . GLY A 1 181 ? -16.627 23.163 19.497 1.00 85.44 181 GLY A O 1
ATOM 1368 N N . PRO A 1 182 ? -18.668 22.242 19.245 1.00 86.00 182 PRO A N 1
ATOM 1369 C CA . PRO A 1 182 ? -18.533 21.298 20.353 1.00 86.00 182 PRO A CA 1
ATOM 1370 C C . PRO A 1 182 ? -17.546 20.175 19.999 1.00 86.00 182 PRO A C 1
ATOM 1372 O O . PRO A 1 182 ? -17.347 19.883 18.819 1.00 86.00 182 PRO A O 1
ATOM 1375 N N . ASP A 1 183 ? -16.988 19.501 21.012 1.00 85.31 183 ASP A N 1
ATOM 1376 C CA . ASP A 1 183 ? -16.162 18.303 20.815 1.00 85.31 183 ASP A CA 1
ATOM 1377 C C . ASP A 1 183 ? -16.920 17.258 19.984 1.00 85.31 183 ASP A C 1
ATOM 1379 O O . ASP A 1 183 ? -17.923 16.682 20.415 1.00 85.31 183 ASP A O 1
ATOM 1383 N N . GLN A 1 184 ? -16.433 17.019 18.768 1.00 90.00 184 GLN A N 1
ATOM 1384 C CA . GLN A 1 184 ? -17.001 16.025 17.868 1.00 90.00 184 GLN A CA 1
ATOM 1385 C C . GLN A 1 184 ? -16.372 14.655 18.133 1.00 90.00 184 GLN A C 1
ATOM 1387 O O . GLN A 1 184 ? -15.208 14.539 18.524 1.00 90.00 184 GLN A O 1
ATOM 1392 N N . THR A 1 185 ? -17.142 13.600 17.875 1.00 94.38 185 THR A N 1
ATOM 1393 C CA . THR A 1 185 ? -16.610 12.238 17.782 1.00 94.38 185 THR A CA 1
ATOM 1394 C C . THR A 1 185 ? -16.633 11.798 16.327 1.00 94.38 185 THR A C 1
ATOM 1396 O O . THR A 1 185 ? -17.593 12.088 15.611 1.00 94.38 185 THR A O 1
ATOM 1399 N N . MET A 1 186 ? -15.586 11.105 15.885 1.00 94.00 186 MET A N 1
ATOM 1400 C CA . MET A 1 186 ? -15.463 10.617 14.510 1.00 94.00 186 MET A CA 1
ATOM 1401 C C . MET A 1 186 ? -15.235 9.099 14.480 1.00 94.00 186 MET A C 1
ATOM 1403 O O . MET A 1 186 ? -14.674 8.562 15.436 1.00 94.00 186 MET A O 1
ATOM 1407 N N . PRO A 1 187 ? -15.655 8.387 13.419 1.00 95.00 187 PRO A N 1
ATOM 1408 C CA . PRO A 1 187 ? -15.313 6.978 13.235 1.00 95.00 187 PRO A CA 1
ATOM 1409 C C . PRO A 1 187 ? -13.803 6.777 13.053 1.00 95.00 187 PRO A C 1
ATOM 1411 O O . PRO A 1 187 ? -13.142 7.601 12.418 1.00 95.00 187 PRO A O 1
ATOM 1414 N N . LEU A 1 188 ? -13.280 5.650 13.541 1.00 95.19 188 LEU A N 1
ATOM 1415 C CA . LEU A 1 188 ? -11.863 5.269 13.459 1.00 95.19 188 LEU A CA 1
ATOM 1416 C C . LEU A 1 188 ? -11.263 5.412 12.045 1.00 95.19 188 LEU A C 1
ATOM 1418 O O . LEU A 1 188 ? -10.201 6.010 11.878 1.00 95.19 188 LEU A O 1
ATOM 1422 N N . LEU A 1 189 ? -11.983 4.932 11.023 1.00 95.38 189 LEU A N 1
ATOM 1423 C CA . LEU A 1 189 ? -11.582 5.049 9.616 1.00 95.38 189 LEU A CA 1
ATOM 1424 C C . LEU A 1 189 ? -11.351 6.513 9.192 1.00 95.38 189 LEU A C 1
ATOM 1426 O O . LEU A 1 189 ? -10.382 6.808 8.499 1.00 95.38 189 LEU A O 1
ATOM 1430 N N . VAL A 1 190 ? -12.207 7.444 9.632 1.00 95.12 190 VAL A N 1
ATOM 1431 C CA . VAL A 1 190 ? -12.087 8.873 9.287 1.00 95.12 190 VAL A CA 1
ATOM 1432 C C . VAL A 1 190 ? -10.839 9.479 9.925 1.00 95.12 190 VAL A C 1
ATOM 1434 O O . VAL A 1 190 ? -10.141 10.250 9.271 1.00 95.12 190 VAL A O 1
ATOM 1437 N N . ALA A 1 191 ? -10.511 9.088 11.160 1.00 95.81 191 ALA A N 1
ATOM 1438 C CA . ALA A 1 191 ? -9.299 9.544 11.835 1.00 95.81 191 ALA A CA 1
ATOM 1439 C C . ALA A 1 191 ? -8.027 9.091 11.102 1.00 95.81 191 ALA A C 1
ATOM 1441 O O . ALA A 1 191 ? -7.129 9.903 10.880 1.00 95.81 191 ALA A O 1
ATOM 1442 N N . ALA A 1 192 ? -7.970 7.831 10.657 1.00 96.06 192 ALA A N 1
ATOM 1443 C CA . ALA A 1 192 ? -6.844 7.317 9.873 1.00 96.06 192 ALA A CA 1
ATOM 1444 C C . ALA A 1 192 ? -6.674 8.061 8.529 1.00 96.06 192 ALA A C 1
ATOM 1446 O O . ALA A 1 192 ? -5.550 8.391 8.145 1.00 96.06 192 ALA A O 1
ATOM 1447 N N . ILE A 1 193 ? -7.784 8.392 7.853 1.00 94.62 193 ILE A N 1
ATOM 1448 C CA . ILE A 1 193 ? -7.780 9.186 6.610 1.00 94.62 193 ILE A CA 1
ATOM 1449 C C . ILE A 1 193 ? -7.268 10.613 6.863 1.00 94.62 193 ILE A C 1
ATOM 1451 O O . ILE A 1 193 ? -6.415 11.097 6.122 1.00 94.62 193 ILE A O 1
ATOM 1455 N N . LEU A 1 194 ? -7.746 11.282 7.917 1.00 94.38 194 LEU A N 1
ATOM 1456 C CA . LEU A 1 194 ? -7.344 12.653 8.261 1.00 94.38 194 LE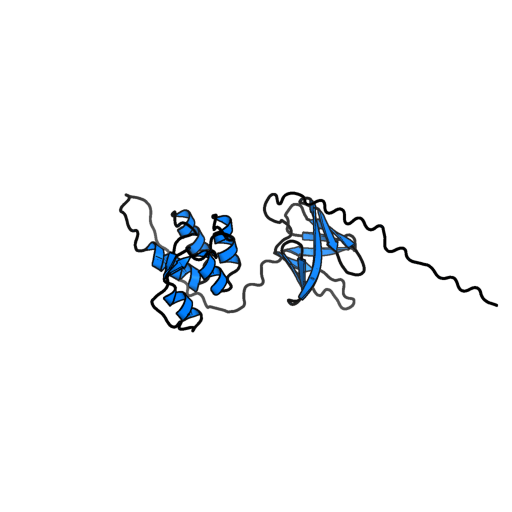U A CA 1
ATOM 1457 C C . LEU A 1 194 ? -5.864 12.761 8.656 1.00 94.38 194 LEU A C 1
ATOM 1459 O O . LEU A 1 194 ? -5.202 13.727 8.281 1.00 94.38 194 LEU A O 1
ATOM 1463 N N . LEU A 1 195 ? -5.328 11.745 9.338 1.00 95.25 195 LEU A N 1
ATOM 1464 C CA . LEU A 1 195 ? -3.899 11.617 9.651 1.00 95.25 195 LEU A CA 1
ATOM 1465 C C . LEU A 1 195 ? -3.028 11.210 8.445 1.00 95.25 195 LEU A C 1
ATOM 1467 O O . LEU A 1 195 ? -1.811 11.063 8.603 1.00 95.25 195 LEU A O 1
ATOM 1471 N N . GLN A 1 196 ? -3.634 11.021 7.265 1.00 95.44 196 GLN A N 1
ATOM 1472 C CA . GLN A 1 196 ? -3.001 10.559 6.023 1.00 95.44 196 GLN A CA 1
ATOM 1473 C C . GLN A 1 196 ? -2.252 9.222 6.187 1.00 95.44 196 GLN A C 1
ATOM 1475 O O . GLN A 1 196 ? -1.218 8.986 5.565 1.00 95.44 196 GLN A O 1
ATOM 1480 N N . TRP A 1 197 ? -2.763 8.332 7.044 1.00 96.25 197 TRP A N 1
ATOM 1481 C CA . TRP A 1 197 ? -2.123 7.057 7.372 1.00 96.25 197 TRP A CA 1
ATOM 1482 C C . TRP A 1 197 ? -2.754 5.903 6.581 1.00 96.25 197 TRP A C 1
ATOM 1484 O O . TRP A 1 197 ? -3.694 5.250 7.033 1.00 96.25 197 TRP A O 1
ATOM 1494 N N . SER A 1 198 ? -2.228 5.658 5.378 1.00 95.62 198 SER A N 1
ATOM 1495 C CA . SER A 1 198 ? -2.737 4.658 4.422 1.00 95.62 198 SER A CA 1
ATOM 1496 C C . SER A 1 198 ? -2.810 3.233 4.984 1.00 95.62 198 SER A C 1
ATOM 1498 O O . SER A 1 198 ? -3.788 2.528 4.749 1.00 95.62 198 SER A O 1
ATOM 1500 N N . GLU A 1 199 ? -1.816 2.819 5.765 1.00 96.31 199 GLU A N 1
ATOM 1501 C CA . GLU A 1 199 ? -1.794 1.520 6.443 1.00 96.31 199 GLU A CA 1
ATOM 1502 C C . GLU A 1 199 ? -2.900 1.410 7.507 1.00 96.31 199 GLU A C 1
ATOM 1504 O O . GLU A 1 199 ? -3.638 0.427 7.516 1.00 96.31 199 GLU A O 1
ATOM 1509 N N . GLY A 1 200 ? -3.111 2.447 8.329 1.00 96.25 200 GLY A N 1
ATOM 1510 C CA . GLY A 1 200 ? -4.227 2.497 9.282 1.00 96.25 200 GLY A CA 1
ATOM 1511 C C . GLY A 1 200 ? -5.596 2.412 8.597 1.00 96.25 200 GLY A C 1
ATOM 1512 O O . GLY A 1 200 ? -6.492 1.713 9.074 1.00 96.25 200 GLY A O 1
ATOM 1513 N N . VAL A 1 201 ? -5.747 3.058 7.435 1.00 96.19 201 VAL A N 1
ATOM 1514 C CA . VAL A 1 201 ? -6.940 2.936 6.578 1.00 96.19 201 VAL A CA 1
ATOM 1515 C C . VAL A 1 201 ? -7.111 1.497 6.085 1.00 96.19 201 VAL A C 1
ATOM 1517 O O . VAL A 1 201 ? -8.206 0.945 6.191 1.00 96.19 201 VAL A O 1
ATOM 1520 N N . HIS A 1 202 ? -6.039 0.867 5.599 1.00 95.00 202 HIS A N 1
ATOM 1521 C CA . HIS A 1 202 ? -6.065 -0.516 5.124 1.00 95.00 202 HIS A CA 1
ATOM 1522 C C . HIS A 1 202 ? -6.464 -1.496 6.237 1.00 95.00 202 HIS A C 1
ATOM 1524 O O . HIS A 1 202 ? -7.353 -2.319 6.028 1.00 95.00 202 HIS A O 1
ATOM 1530 N N . ILE A 1 203 ? -5.888 -1.352 7.436 1.00 96.44 203 ILE A N 1
ATOM 1531 C CA . ILE A 1 203 ? -6.236 -2.131 8.634 1.00 96.44 203 ILE A CA 1
ATOM 1532 C C . ILE A 1 203 ? -7.729 -1.988 8.960 1.00 96.44 203 ILE A C 1
ATOM 1534 O O . ILE A 1 203 ? -8.421 -2.992 9.128 1.00 96.44 203 ILE A O 1
ATOM 1538 N N . CYS A 1 204 ? -8.259 -0.761 8.990 1.00 95.56 204 CYS A N 1
ATOM 1539 C CA . CYS A 1 204 ? -9.680 -0.529 9.261 1.00 95.56 204 CYS A CA 1
ATOM 1540 C C . CYS A 1 204 ? -10.581 -1.233 8.232 1.00 95.56 204 CYS A C 1
ATOM 1542 O O . CYS A 1 204 ? -11.526 -1.925 8.610 1.00 95.56 204 CYS A O 1
ATOM 1544 N N . VAL A 1 205 ? -10.276 -1.094 6.936 1.00 95.31 205 VAL A N 1
ATOM 1545 C CA . VAL A 1 205 ? -11.059 -1.704 5.847 1.00 95.31 205 VAL A CA 1
ATOM 1546 C C . VAL A 1 205 ? -10.976 -3.232 5.879 1.00 95.31 205 VAL A C 1
ATOM 1548 O O . VAL A 1 205 ? -12.013 -3.887 5.786 1.00 95.31 205 VAL A O 1
ATOM 1551 N N . GLN A 1 206 ? -9.791 -3.815 6.097 1.00 95.25 206 GLN A N 1
ATOM 1552 C CA . GLN A 1 206 ? -9.629 -5.266 6.268 1.00 95.25 206 GLN A CA 1
ATOM 1553 C C . GLN A 1 206 ? -10.458 -5.818 7.437 1.00 95.25 206 GLN A C 1
ATOM 1555 O O . GLN A 1 206 ? -10.977 -6.929 7.353 1.00 95.25 206 GLN A O 1
ATOM 1560 N N . ARG A 1 207 ? -10.607 -5.048 8.525 1.00 95.31 207 ARG A N 1
ATOM 1561 C CA . ARG A 1 207 ? -11.429 -5.425 9.688 1.00 95.31 207 ARG A CA 1
ATOM 1562 C C . ARG A 1 207 ? -12.920 -5.096 9.538 1.00 95.31 207 ARG A C 1
ATOM 1564 O O . ARG A 1 207 ? -13.676 -5.305 10.482 1.00 95.31 207 ARG A O 1
ATOM 1571 N N . GLY A 1 208 ? -13.355 -4.659 8.354 1.00 93.88 208 GLY A N 1
ATOM 1572 C CA . GLY A 1 208 ? -14.767 -4.520 7.989 1.00 93.88 208 GLY A CA 1
ATOM 1573 C C . GLY A 1 208 ? -15.313 -3.091 7.959 1.00 93.88 208 GLY A C 1
ATOM 1574 O O . GLY A 1 208 ? -16.516 -2.941 7.757 1.00 93.88 208 GLY A O 1
ATOM 1575 N N . ALA A 1 209 ? -14.470 -2.059 8.115 1.00 93.31 209 ALA A N 1
ATOM 1576 C CA . ALA A 1 209 ? -14.920 -0.665 8.111 1.00 93.31 209 ALA A CA 1
ATOM 1577 C C . ALA A 1 209 ? -15.721 -0.316 6.846 1.00 93.31 209 ALA A C 1
ATOM 1579 O O . ALA A 1 209 ? -15.205 -0.372 5.724 1.00 93.31 209 ALA A O 1
ATOM 1580 N N . ASN A 1 210 ? -16.974 0.106 7.017 1.00 90.25 210 ASN A N 1
ATOM 1581 C CA . ASN A 1 210 ? -17.845 0.442 5.890 1.00 90.25 210 ASN A CA 1
ATOM 1582 C C . ASN A 1 210 ? -17.512 1.810 5.257 1.00 90.25 210 ASN A C 1
ATOM 1584 O O . ASN A 1 210 ? -18.177 2.809 5.541 1.00 90.25 210 ASN A O 1
ATOM 1588 N N . VAL A 1 211 ? -16.554 1.824 4.324 1.00 87.00 211 VAL A N 1
ATOM 1589 C CA . VAL A 1 211 ? -16.116 3.014 3.562 1.00 87.00 211 VAL A CA 1
ATOM 1590 C C . VAL A 1 211 ? -17.287 3.816 2.972 1.00 87.00 211 VAL A C 1
ATOM 1592 O O . VAL A 1 211 ? -17.280 5.041 3.030 1.00 87.00 211 VAL A O 1
ATOM 1595 N N . ASN A 1 212 ? -18.321 3.146 2.453 1.00 81.88 212 ASN A N 1
ATOM 1596 C CA . ASN A 1 212 ? -19.467 3.809 1.817 1.00 81.88 212 ASN A CA 1
ATOM 1597 C C . ASN A 1 212 ? -20.455 4.401 2.837 1.00 81.88 212 ASN A C 1
ATOM 1599 O O . ASN A 1 212 ? -21.058 5.444 2.591 1.00 81.88 212 ASN A O 1
ATOM 1603 N N . GLY A 1 213 ? -20.638 3.740 3.983 1.00 74.19 213 GLY A N 1
ATOM 1604 C CA . GLY A 1 213 ? -21.563 4.173 5.035 1.00 74.19 213 GLY A CA 1
ATOM 1605 C C . GLY A 1 213 ? -21.008 5.285 5.926 1.00 74.19 213 GLY A C 1
ATOM 1606 O O . GLY A 1 213 ? -21.778 6.086 6.451 1.00 74.19 213 GLY A O 1
ATOM 1607 N N . THR A 1 214 ? -19.683 5.368 6.080 1.00 64.31 214 THR A N 1
ATOM 1608 C CA . THR A 1 214 ? -19.009 6.314 6.986 1.00 64.31 214 THR A CA 1
ATOM 1609 C C . THR A 1 214 ? -19.265 7.794 6.656 1.00 64.31 214 THR A C 1
ATOM 1611 O O . THR A 1 214 ? -19.219 8.627 7.560 1.00 64.31 214 THR A O 1
ATOM 1614 N N . TYR A 1 215 ? -19.579 8.128 5.399 1.00 62.41 215 TYR A N 1
ATOM 1615 C CA . TYR A 1 215 ? -19.805 9.509 4.945 1.00 62.41 215 TYR A CA 1
ATOM 1616 C C . TYR A 1 215 ? -21.272 9.936 4.878 1.00 62.41 215 TYR A C 1
ATOM 1618 O O . TYR A 1 215 ? -21.543 11.099 4.582 1.00 62.41 215 TYR A O 1
ATOM 1626 N N . VAL A 1 216 ? -22.227 9.035 5.126 1.00 64.19 216 VAL A N 1
ATOM 1627 C CA . VAL A 1 216 ? -23.647 9.400 5.101 1.00 64.19 216 VAL A CA 1
ATOM 1628 C C . VAL A 1 216 ? -23.952 10.184 6.382 1.00 64.19 216 VAL A C 1
ATOM 1630 O O . VAL A 1 216 ? -23.904 9.593 7.465 1.00 64.19 216 VAL A O 1
ATOM 1633 N N . PRO A 1 217 ? -24.260 11.498 6.318 1.00 58.12 217 PRO A N 1
ATOM 1634 C CA . PRO A 1 217 ? -24.702 12.214 7.504 1.00 58.12 217 PRO A CA 1
ATOM 1635 C C . PRO A 1 217 ? -25.980 11.543 8.003 1.00 58.12 217 PRO A C 1
ATOM 1637 O O . PRO A 1 217 ? -26.877 11.254 7.209 1.00 58.12 217 PRO A O 1
ATOM 1640 N N . ALA A 1 218 ? -26.060 11.277 9.309 1.00 57.16 218 ALA A N 1
ATOM 1641 C CA . ALA A 1 218 ? -27.271 10.728 9.905 1.00 57.16 218 ALA A CA 1
ATOM 1642 C C . ALA A 1 218 ? -28.442 11.655 9.549 1.00 57.16 218 ALA A C 1
ATOM 1644 O O . ALA A 1 218 ? -28.443 12.821 9.943 1.00 57.16 218 ALA A O 1
ATOM 1645 N N . SER A 1 219 ? -29.381 11.149 8.747 1.00 54.16 219 SER A N 1
ATOM 1646 C CA . SER A 1 219 ? -30.519 11.917 8.250 1.00 54.16 219 SER A CA 1
ATOM 1647 C C . SER A 1 219 ? -31.329 12.439 9.434 1.00 54.16 219 SER A C 1
ATOM 1649 O O . SER A 1 219 ? -31.844 11.631 10.213 1.00 54.16 219 SER A O 1
ATOM 1651 N N . ALA A 1 220 ? -31.363 13.766 9.567 1.00 45.62 220 ALA A N 1
ATOM 1652 C CA . ALA A 1 220 ? -32.007 14.499 10.655 1.00 45.62 220 ALA A CA 1
ATOM 1653 C C . ALA A 1 220 ? -33.542 14.479 10.562 1.00 45.62 220 ALA A C 1
ATOM 1655 O O . ALA A 1 220 ? -34.057 14.435 9.421 1.00 45.62 220 ALA A O 1
#

Solvent-accessible surface area (backbone atoms only — not comparable to full-atom values): 14020 Å² total; per-residue (Å²): 133,8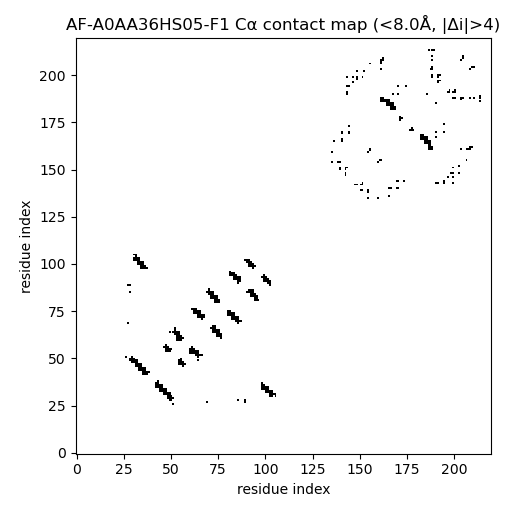8,84,83,85,77,84,80,82,77,95,81,83,79,80,81,79,77,80,78,71,80,92,74,75,80,71,72,76,51,44,37,27,36,35,46,48,88,45,96,91,52,80,56,69,43,71,33,36,35,54,87,52,35,28,29,42,94,91,38,84,68,35,38,38,47,76,78,53,94,48,35,35,31,42,40,47,99,91,54,77,44,48,32,39,46,41,97,83,62,47,37,34,46,33,78,89,70,45,44,30,36,57,43,77,72,77,76,72,86,73,84,72,85,81,82,92,78,82,90,84,90,89,89,89,88,85,83,94,71,95,69,81,71,60,60,57,62,51,49,53,49,18,59,77,69,68,34,63,64,61,44,48,53,46,42,73,72,66,50,57,42,74,42,68,39,75,37,64,69,59,29,56,74,71,73,47,82,80,93,71,76,95,51,66,40,38,46,48,57,53,25,55,75,70,69,33,65,66,55,32,49,54,26,44,75,68,62,35,55,76,80,62,75,74,58,73,81,84,127

Nearest PDB structures (foldseek):
  5y5w-assembly1_A  TM=3.545E-01  e=4.407E-01  Homo sapiens
  2kd2-assembly1_A  TM=4.426E-01  e=1.188E+00  Mus musculus
  8ddx-assembly1_D  TM=4.981E-01  e=9.144E+00  Mus musculus
  7aef-assembly1_q  TM=1.563E-01  e=7.242E+00  Algoriphagus machipongonensis

Sequence (220 aa):
MPGRWIYATDPQDVEESTFVLPAASGLTFDGFWEATMATADGTCGTVVIISGQNVWHEGSRFAGLKVLNVETCVLIMDDEDVRGYLSADCQAIEWEDGDCWQRTSPPASGMGCKQPATADVFSEVPGKAGTKKACAEDDIVTALTRRDAVSLLELLDAGVTPEAKIKASPIWQDMRWTPEGPDQTMPLLVAAILLQWSEGVHICVQRGANVNGTYVPASA